Protein AF-A0A7I4DED4-F1 (afdb_monomer_lite)

Foldseek 3Di:
DVVVVVVVVVVVVLVVLLVLLVVLLVCLVVPDPPPPPPPDDDPVPPPDPDDPPDDPPPPPDPQDQPPVRDGDDDDDDDPDPDDDDDPDDDPDPPPCPPPPPPPPPPPDDPVVVLLVLLVLLLVLLCCLLLPLQLVLVLLCPQVVVPPPVSVVSSVVSLVVSLVSLVVSLVSVVVSVVVDDDPCVVVLNVLSVVLNVLSVVLVVLVVVQDDPPDPVNVVSVVSNVVSSSVSSSSSLVSSSSSCVRSVHDPVVNVVSSVSSVVSSVVSVVSVVVVVVVVVPPDPVVVVVVVCVVCVVVPPDDDDD

Radius of gyration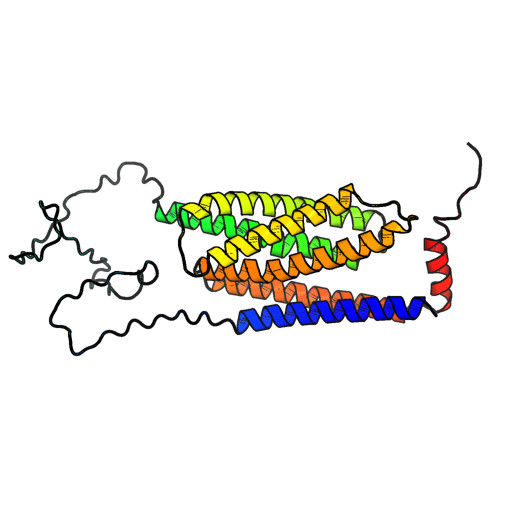: 28.89 Å; chains: 1; bounding box: 71×39×100 Å

InterPro domains:
  IPR006593 Cytochrome b561/ferric reductase, transmembrane domain [PF03188] (121-243)
  IPR006593 Cytochrome b561/ferric reductase, transmembrane domain [PS50939] (82-278)
  IPR006593 Cytochrome b561/ferric reductase, transmembrane domain [SM00665] (120-242)

Secondary structure (DSSP, 8-state):
-HHHHHHHHHHHHHHHHHHHHHHHHHHHHH---S--------TT-TTS-------TT--SSSSPPPTTS---------SSSS----SS-------------TTS--PPPHHHHHHHHHHHHHHHHHHIIIIIHHHHHHHHHH-TTSTTHHHHHHHHHHHHHHHHHHHHHHHHHHHTTT---TTHHHHHHHHHHHHHHHHHHHHHHHT---TT-THHHHHHHHHHHHHHHHHHHHHHHHHHHHHHTT--HHHHHHHHHHHHHHHHHHHHHHHHHHHHHHTS-TTHHHHHHHHHHHTTT------

pLDDT: mean 71.28, std 23.33, range [29.27, 98.44]

Sequence (303 aa):
MDSGRRALGSSFLGVQWLCGCLAAILLMLTYRTSAAYTCTSDPNNASNMTMFKTQPTCLDTQFPPDRNGQKLLVWASGDGSIINYHRTRSLEEMQANSQFPLGGAVGESAVSKLEKRVKTHGALQVFGWGVLLPIGAIVARYAREYDPAWFYIHATFQLIGFIFIIAGVATGVALAKDVEVPGLNGHKGLGLFLLILAILQVLAVVFRPKKDSNTRKYWNWYHWWVGRLALFLACINVFVGLNLSNGERKLRVSYIVLLAFELVAFAILETIYWVRWNRAPANSSGVRWNRASTERGFQMSDY

Organism: Physcomitrium patens (NCBI:txid3218)

Structure (mmCIF, N/CA/C/O backbone):
data_AF-A0A7I4DED4-F1
#
_entry.id   AF-A0A7I4DED4-F1
#
loop_
_atom_site.group_PDB
_atom_site.id
_atom_site.type_symbol
_atom_site.label_atom_id
_atom_site.label_alt_id
_atom_site.label_comp_id
_atom_site.label_asym_id
_atom_site.label_entity_id
_atom_site.label_seq_id
_atom_site.pdbx_PDB_ins_code
_atom_site.Cartn_x
_atom_site.Cartn_y
_atom_site.Cartn_z
_atom_site.occupancy
_atom_site.B_iso_or_equiv
_atom_site.auth_seq_id
_atom_site.auth_comp_id
_atom_site.auth_asym_id
_atom_site.auth_atom_id
_atom_site.pdbx_PDB_model_num
ATOM 1 N N . MET A 1 1 ? -30.829 11.991 19.400 1.00 34.12 1 MET A N 1
ATOM 2 C CA . MET A 1 1 ? -30.722 12.636 18.066 1.00 34.12 1 MET A CA 1
ATOM 3 C C . MET A 1 1 ? -29.321 12.582 17.437 1.00 34.12 1 MET A C 1
ATOM 5 O O . MET A 1 1 ? -29.228 12.659 16.219 1.00 34.12 1 MET A O 1
ATOM 9 N N . ASP A 1 2 ? -28.239 12.404 18.206 1.00 41.38 2 ASP A N 1
ATOM 10 C CA . ASP A 1 2 ? -26.853 12.474 17.693 1.00 41.38 2 ASP A CA 1
ATOM 11 C C . ASP A 1 2 ? -26.249 11.117 17.233 1.00 41.38 2 ASP A C 1
ATOM 13 O O . ASP A 1 2 ? -25.248 11.055 16.520 1.00 41.38 2 ASP A O 1
ATOM 17 N N . SER A 1 3 ? -26.881 9.995 17.599 1.00 38.72 3 SER A N 1
ATOM 18 C CA . SER A 1 3 ? -26.493 8.637 17.176 1.00 38.72 3 SER A CA 1
ATOM 19 C C . SER A 1 3 ? -26.882 8.326 15.725 1.00 38.72 3 SER A C 1
ATOM 21 O O . SER A 1 3 ? -26.106 7.705 15.002 1.00 38.72 3 SER A O 1
ATOM 23 N N . GLY A 1 4 ? -28.047 8.811 15.279 1.00 33.56 4 GLY A N 1
ATOM 24 C CA . GLY A 1 4 ? -28.525 8.655 13.902 1.00 33.56 4 GLY A CA 1
ATOM 25 C C . GLY A 1 4 ? -27.647 9.391 12.888 1.00 33.56 4 GLY A C 1
ATOM 26 O O . GLY A 1 4 ? -27.270 8.807 11.877 1.00 33.56 4 GLY A O 1
ATOM 27 N N . ARG A 1 5 ? -27.215 10.627 13.193 1.00 35.81 5 ARG A N 1
ATOM 28 C CA . ARG A 1 5 ? -26.324 11.411 12.312 1.00 35.81 5 ARG A CA 1
ATOM 29 C C . ARG A 1 5 ? -24.937 10.787 12.156 1.00 35.81 5 ARG A C 1
ATOM 31 O O . ARG A 1 5 ? -24.371 10.841 11.070 1.00 35.81 5 ARG A O 1
ATOM 38 N N . ARG A 1 6 ? -24.391 10.166 13.210 1.00 45.28 6 ARG A N 1
ATOM 39 C CA . ARG A 1 6 ? -23.080 9.494 13.147 1.00 45.28 6 ARG A CA 1
ATOM 40 C C . ARG A 1 6 ? -23.116 8.189 12.346 1.00 45.28 6 ARG A C 1
ATOM 42 O O . ARG A 1 6 ? -22.173 7.937 11.601 1.00 45.28 6 ARG A O 1
ATOM 49 N N . ALA A 1 7 ? -24.202 7.418 12.436 1.00 42.56 7 ALA A N 1
ATOM 50 C CA . ALA A 1 7 ? -24.406 6.226 11.608 1.00 42.56 7 ALA A CA 1
ATOM 51 C C . ALA A 1 7 ? -24.650 6.585 10.128 1.00 42.56 7 ALA A C 1
ATOM 53 O O . ALA A 1 7 ? -24.032 5.998 9.241 1.00 42.56 7 ALA A O 1
ATOM 54 N N . LEU A 1 8 ? -25.468 7.607 9.850 1.00 40.19 8 LEU A N 1
ATOM 55 C CA . LEU A 1 8 ? -25.646 8.167 8.499 1.00 40.19 8 LEU A CA 1
ATOM 56 C C . LEU A 1 8 ? -24.326 8.698 7.909 1.00 40.19 8 LEU A C 1
ATOM 58 O O . LEU A 1 8 ? -24.032 8.494 6.734 1.00 40.19 8 LEU A O 1
ATOM 62 N N . GLY A 1 9 ? -23.476 9.309 8.739 1.00 48.03 9 GLY A N 1
ATOM 63 C CA . GLY A 1 9 ? -22.134 9.729 8.336 1.00 48.03 9 GLY A CA 1
ATOM 64 C C . GLY A 1 9 ? -21.226 8.556 7.954 1.00 48.03 9 GLY A C 1
ATOM 65 O O . GLY A 1 9 ? -20.541 8.620 6.939 1.00 48.03 9 GLY A O 1
ATOM 66 N N . SER A 1 10 ? -21.220 7.452 8.709 1.00 51.44 10 SER A N 1
ATOM 67 C CA . SER A 1 10 ? -20.373 6.290 8.388 1.00 51.44 10 SER A CA 1
ATOM 68 C C . SER A 1 10 ? -20.832 5.492 7.159 1.00 51.44 10 SER A C 1
ATOM 70 O O . SER A 1 10 ? -19.975 4.925 6.476 1.00 51.44 10 SER A O 1
ATOM 72 N N . SER A 1 11 ? -22.140 5.474 6.861 1.00 51.66 11 SER A N 1
ATOM 73 C CA . SER A 1 11 ? -22.722 4.846 5.653 1.00 51.66 11 SER A CA 1
ATOM 74 C C . SER A 1 11 ? -22.361 5.622 4.400 1.00 51.66 11 SER A C 1
ATOM 76 O O . SER A 1 11 ? -21.841 5.038 3.452 1.00 51.66 11 SER A O 1
ATOM 78 N N . PHE A 1 12 ? -22.550 6.944 4.421 1.00 54.47 12 PHE A N 1
ATOM 79 C CA . PHE A 1 12 ? -22.188 7.804 3.294 1.00 54.47 12 PHE A CA 1
ATOM 80 C C . PHE A 1 12 ? -20.703 7.644 2.936 1.00 54.47 12 PHE A C 1
ATOM 82 O O . PHE A 1 12 ? -20.337 7.516 1.773 1.00 54.47 12 PHE A O 1
ATOM 89 N N . LEU A 1 13 ? -19.852 7.520 3.956 1.00 57.28 13 LEU A N 1
ATOM 90 C CA . LEU A 1 13 ? -18.411 7.342 3.794 1.00 57.28 13 LEU A CA 1
ATOM 91 C C . LEU A 1 13 ? -17.989 5.944 3.318 1.00 57.28 13 LEU A C 1
ATOM 93 O O . LEU A 1 13 ? -16.947 5.825 2.678 1.00 57.28 13 LEU A O 1
ATOM 97 N N . GLY A 1 14 ? -18.738 4.888 3.656 1.00 59.88 14 GLY A N 1
ATOM 98 C CA . GLY A 1 14 ? -18.484 3.527 3.161 1.00 59.88 14 GLY A CA 1
ATOM 99 C C . GLY A 1 14 ? -18.864 3.376 1.689 1.00 59.88 14 GLY A C 1
ATOM 100 O O . GLY A 1 14 ? -18.084 2.852 0.896 1.00 59.88 14 GLY A O 1
ATOM 101 N N . VAL A 1 15 ? -20.020 3.925 1.312 1.00 61.72 15 VAL A N 1
ATOM 102 C CA . VAL A 1 15 ? -20.512 3.926 -0.072 1.00 61.72 15 VAL A CA 1
ATOM 103 C C . VAL A 1 15 ? -19.630 4.794 -0.973 1.00 61.72 15 VAL A C 1
ATOM 105 O O . VAL A 1 15 ? -19.259 4.359 -2.057 1.00 61.72 15 VAL A O 1
ATOM 108 N N . GLN A 1 16 ? -19.200 5.974 -0.510 1.00 63.03 16 GLN A N 1
ATOM 109 C CA . GLN A 1 16 ? -18.237 6.807 -1.245 1.00 63.03 16 GLN A CA 1
ATOM 110 C C . GLN A 1 16 ? -16.916 6.081 -1.521 1.00 63.03 16 GLN A C 1
ATOM 112 O O . GLN A 1 16 ? -16.332 6.255 -2.589 1.00 63.03 16 GLN A O 1
ATOM 117 N N . TRP A 1 17 ? -16.460 5.252 -0.579 1.00 65.62 17 TRP A N 1
ATOM 118 C CA . TRP A 1 17 ? -15.256 4.443 -0.749 1.00 65.62 17 TRP A CA 1
ATOM 119 C C . TRP A 1 17 ? -15.417 3.373 -1.823 1.00 65.62 17 TRP A C 1
ATOM 121 O O . TRP A 1 17 ? -14.590 3.288 -2.726 1.00 65.62 17 TRP A O 1
ATOM 131 N N . LEU A 1 18 ? -16.519 2.622 -1.776 1.00 67.75 18 LEU A N 1
ATOM 132 C CA . LEU A 1 18 ? -16.865 1.640 -2.805 1.00 67.75 18 LEU A CA 1
ATOM 133 C C . LEU A 1 18 ? -16.967 2.282 -4.194 1.00 67.75 18 LEU A C 1
ATOM 135 O O . LEU A 1 18 ? -16.390 1.764 -5.146 1.00 67.75 18 LEU A O 1
ATOM 139 N N . CYS A 1 19 ? -17.639 3.431 -4.304 1.00 67.56 19 CYS A N 1
ATOM 140 C CA . CYS A 1 19 ? -17.758 4.167 -5.562 1.00 67.56 19 CYS A CA 1
ATOM 141 C C . CYS A 1 19 ? -16.398 4.657 -6.079 1.00 67.56 19 CYS A C 1
ATOM 143 O O . CYS A 1 19 ? -16.132 4.551 -7.273 1.00 67.56 19 CYS A O 1
ATOM 145 N N . GLY A 1 20 ? -15.522 5.153 -5.198 1.00 69.38 20 GLY A N 1
ATOM 146 C CA . GLY A 1 20 ? -14.167 5.572 -5.565 1.00 69.38 20 GLY A CA 1
ATOM 147 C C . GLY A 1 20 ? -13.304 4.408 -6.059 1.00 69.38 20 GLY A C 1
ATOM 148 O O . GLY A 1 20 ? -12.650 4.522 -7.094 1.00 69.38 20 GLY A O 1
ATOM 149 N N . CYS A 1 21 ? -13.344 3.264 -5.372 1.00 70.88 21 CYS A N 1
ATOM 150 C CA . CYS A 1 21 ? -12.633 2.054 -5.788 1.00 70.88 21 CYS A CA 1
ATOM 151 C C . CYS A 1 21 ? -13.177 1.489 -7.110 1.00 70.88 21 CYS A C 1
ATOM 153 O O . CYS A 1 21 ? -12.394 1.131 -7.987 1.00 70.88 21 CYS A O 1
ATOM 155 N N . LEU A 1 22 ? -14.501 1.468 -7.295 1.00 76.19 22 LEU A N 1
ATOM 156 C CA . LEU A 1 22 ? -15.135 1.085 -8.562 1.00 76.19 22 LEU A CA 1
ATOM 157 C C . LEU A 1 22 ? -14.736 2.018 -9.702 1.00 76.19 22 LEU A C 1
ATOM 159 O O . LEU A 1 22 ? -14.380 1.540 -10.774 1.00 76.19 22 LEU A O 1
ATOM 163 N N . ALA A 1 23 ? -14.753 3.331 -9.471 1.00 74.50 23 ALA A N 1
ATOM 164 C CA . ALA A 1 23 ? -14.309 4.312 -10.451 1.00 74.50 23 ALA A CA 1
ATOM 165 C C . ALA A 1 23 ? -12.830 4.117 -10.811 1.00 74.50 23 ALA A C 1
ATOM 167 O O . ALA A 1 23 ? -12.485 4.205 -11.984 1.00 74.50 23 ALA A O 1
ATOM 168 N N . ALA A 1 24 ? -11.971 3.783 -9.841 1.00 71.31 24 ALA A N 1
ATOM 169 C CA . ALA A 1 24 ? -10.573 3.455 -10.108 1.00 71.31 24 ALA A CA 1
ATOM 170 C C . ALA A 1 24 ? -10.438 2.188 -10.966 1.00 71.31 24 ALA A C 1
ATOM 172 O O . ALA A 1 24 ? -9.720 2.215 -11.959 1.00 71.31 24 ALA A O 1
ATOM 173 N N . ILE A 1 25 ? -11.160 1.107 -10.650 1.00 76.19 25 ILE A N 1
ATOM 174 C CA . ILE A 1 25 ? -11.144 -0.128 -11.455 1.00 76.19 25 ILE A CA 1
ATOM 175 C C . ILE A 1 25 ? -11.685 0.133 -12.867 1.00 76.19 25 ILE A C 1
ATOM 177 O O . ILE A 1 25 ? -11.076 -0.291 -13.845 1.00 76.19 25 ILE A O 1
ATOM 181 N N . LEU A 1 26 ? -12.793 0.866 -13.001 1.00 77.00 26 LEU A N 1
ATOM 182 C CA . LEU A 1 26 ? -13.361 1.249 -14.297 1.00 77.00 26 LEU A CA 1
ATOM 183 C C . LEU A 1 26 ? -12.386 2.111 -15.100 1.00 77.00 26 LEU A C 1
ATOM 185 O O . LEU A 1 26 ? -12.193 1.866 -16.291 1.00 77.00 26 LEU A O 1
ATOM 189 N N . LEU A 1 27 ? -11.726 3.073 -14.451 1.00 74.25 27 LEU A N 1
ATOM 190 C CA . LEU A 1 27 ? -10.677 3.876 -15.066 1.00 74.25 27 LEU A CA 1
ATOM 191 C C . LEU A 1 27 ? -9.531 2.982 -15.539 1.00 74.25 27 LEU A C 1
ATOM 193 O O . LEU A 1 27 ? -9.082 3.147 -16.660 1.00 74.25 27 LEU A O 1
ATOM 197 N N . MET A 1 28 ? -9.102 1.994 -14.751 1.00 75.44 28 MET A N 1
ATOM 198 C CA . MET A 1 28 ? -8.044 1.047 -15.132 1.00 75.44 28 MET A CA 1
ATOM 199 C C . MET A 1 28 ? -8.448 0.135 -16.300 1.00 75.44 28 MET A C 1
ATOM 201 O O . MET A 1 28 ? -7.635 -0.125 -17.182 1.00 75.44 28 MET A O 1
ATOM 205 N N . LEU A 1 29 ? -9.699 -0.332 -16.339 1.00 72.75 29 LEU A N 1
ATOM 206 C CA . LEU A 1 29 ? -10.234 -1.150 -17.436 1.00 72.75 29 LEU A CA 1
ATOM 207 C C . LEU A 1 29 ? -10.391 -0.351 -18.735 1.00 72.75 29 LEU A C 1
ATOM 209 O O . LEU A 1 29 ? -10.203 -0.891 -19.825 1.00 72.75 29 LEU A O 1
ATOM 213 N N . THR A 1 30 ? -10.739 0.930 -18.619 1.00 68.38 30 THR A N 1
ATOM 214 C CA . THR A 1 30 ? -10.878 1.850 -19.758 1.00 68.38 30 THR A CA 1
ATOM 215 C C . THR A 1 30 ? -9.571 2.540 -20.128 1.00 68.38 30 THR A C 1
ATOM 217 O O . THR A 1 30 ? -9.482 3.102 -21.220 1.00 68.38 30 THR A O 1
ATOM 220 N N . TYR A 1 31 ? -8.542 2.442 -19.277 1.00 64.44 31 TYR A N 1
ATOM 221 C CA . TYR A 1 31 ? -7.184 2.891 -19.552 1.00 64.44 31 TYR A CA 1
ATOM 222 C C . TYR A 1 31 ? -6.573 2.018 -20.650 1.00 64.44 31 TYR A C 1
ATOM 224 O O . TYR A 1 31 ? -5.758 1.123 -20.421 1.00 64.44 31 TYR A O 1
ATOM 232 N N . ARG A 1 32 ? -6.965 2.299 -21.893 1.00 52.88 32 ARG A N 1
ATOM 233 C CA . ARG A 1 32 ? -6.127 2.011 -23.045 1.00 52.88 32 ARG A CA 1
ATOM 234 C C . ARG A 1 32 ? -4.930 2.933 -22.924 1.00 52.88 32 ARG A C 1
ATOM 236 O O . ARG A 1 32 ? -5.062 4.148 -23.034 1.00 52.88 32 ARG A O 1
ATOM 243 N N . THR A 1 33 ? -3.748 2.363 -22.736 1.00 46.25 33 THR A N 1
ATOM 244 C CA . THR A 1 33 ? -2.548 3.073 -23.146 1.00 46.25 33 THR A CA 1
ATOM 245 C C . THR A 1 33 ? -2.690 3.319 -24.647 1.00 46.25 33 THR A C 1
ATOM 247 O O . THR A 1 33 ? -2.607 2.393 -25.452 1.00 46.25 33 THR A O 1
ATOM 250 N N . SER A 1 34 ? -2.919 4.568 -25.048 1.00 39.06 34 SER A N 1
ATOM 251 C CA . SER A 1 34 ? -2.867 5.030 -26.445 1.00 39.06 34 SER A CA 1
ATOM 252 C C . SER A 1 34 ? -1.440 4.988 -27.017 1.00 39.06 34 SER A C 1
ATOM 254 O O . SER A 1 34 ? -1.057 5.818 -27.828 1.00 39.06 34 SER A O 1
ATOM 256 N N . ALA A 1 35 ? -0.639 4.023 -26.574 1.00 38.06 35 ALA A N 1
ATOM 257 C CA . ALA A 1 35 ? 0.720 3.761 -27.006 1.00 38.06 35 ALA A CA 1
ATOM 258 C C . ALA A 1 35 ? 0.778 2.412 -27.738 1.00 38.06 35 ALA A C 1
ATOM 260 O O . ALA A 1 35 ? 1.738 1.661 -27.613 1.00 38.06 35 ALA A O 1
ATOM 261 N N . ALA A 1 36 ? -0.258 2.084 -28.513 1.00 33.41 36 ALA A N 1
ATOM 262 C CA . ALA A 1 36 ? -0.032 1.283 -29.704 1.00 33.41 36 ALA A CA 1
ATOM 263 C C . ALA A 1 36 ? 0.556 2.245 -30.741 1.00 33.41 36 ALA A C 1
ATOM 265 O O . ALA A 1 36 ? -0.171 2.832 -31.538 1.00 33.41 36 ALA A O 1
ATOM 266 N N . TYR A 1 37 ? 1.865 2.481 -30.671 1.00 34.91 37 TYR A N 1
ATOM 267 C CA . TYR A 1 37 ? 2.568 3.131 -31.767 1.00 34.91 37 TYR A CA 1
ATOM 268 C C . TYR A 1 37 ? 2.531 2.153 -32.945 1.00 34.91 37 TYR A C 1
ATOM 270 O O . TYR A 1 37 ? 3.326 1.218 -33.024 1.00 34.91 37 TYR A O 1
ATOM 278 N N . THR A 1 38 ? 1.545 2.309 -33.827 1.00 29.75 38 THR A N 1
ATOM 279 C CA . THR A 1 38 ? 1.512 1.625 -35.118 1.00 29.75 38 THR A CA 1
ATOM 280 C C . THR A 1 38 ? 2.713 2.097 -35.919 1.00 29.75 38 THR A C 1
ATOM 282 O O . THR A 1 38 ? 2.765 3.246 -36.350 1.00 29.75 38 THR A O 1
ATOM 285 N N . CYS A 1 39 ? 3.691 1.215 -36.101 1.00 37.66 39 CYS A N 1
ATOM 286 C CA . CYS A 1 39 ? 4.785 1.451 -37.029 1.00 37.66 39 CYS A CA 1
ATOM 287 C C . CYS A 1 39 ? 4.220 1.340 -38.451 1.00 37.66 39 CYS A C 1
ATOM 289 O O . CYS A 1 39 ? 4.076 0.238 -38.979 1.00 37.66 39 CYS A O 1
ATOM 291 N N . THR A 1 40 ? 3.836 2.463 -39.057 1.00 32.25 40 THR A N 1
ATOM 292 C CA . THR A 1 40 ? 3.478 2.509 -40.477 1.00 32.25 40 THR A CA 1
ATOM 293 C C . THR A 1 40 ? 4.767 2.464 -41.288 1.00 32.25 40 THR A C 1
ATOM 295 O O . THR A 1 40 ? 5.553 3.409 -41.245 1.00 32.25 40 THR A O 1
ATOM 298 N N . SER A 1 41 ? 5.010 1.370 -42.007 1.00 40.66 41 SER A N 1
ATOM 299 C CA . SER A 1 41 ? 5.961 1.403 -43.118 1.00 40.66 41 SER A CA 1
ATOM 300 C C . SER A 1 41 ? 5.241 2.011 -44.320 1.00 40.66 41 SER A C 1
ATOM 302 O O . SER A 1 41 ? 4.126 1.604 -44.634 1.00 40.66 41 SER A O 1
ATOM 304 N N . ASP A 1 42 ? 5.842 3.021 -44.950 1.00 33.97 42 ASP A N 1
ATOM 305 C CA . ASP A 1 42 ? 5.393 3.518 -46.251 1.00 33.97 42 ASP A CA 1
ATOM 306 C C . ASP A 1 42 ? 5.865 2.518 -47.324 1.00 33.97 42 ASP A C 1
ATOM 308 O O . ASP A 1 42 ? 7.076 2.388 -47.535 1.00 33.97 42 ASP A O 1
ATOM 312 N N . PRO A 1 43 ? 4.956 1.774 -47.980 1.00 41.91 43 PRO A N 1
ATOM 313 C CA . PRO A 1 43 ? 5.334 0.749 -48.949 1.00 41.91 43 PRO A CA 1
ATOM 314 C C . PRO A 1 43 ? 5.956 1.324 -50.231 1.00 41.91 43 PRO A C 1
ATOM 316 O O . PRO A 1 43 ? 6.538 0.565 -51.004 1.00 41.91 43 PRO A O 1
ATOM 319 N N . ASN A 1 44 ? 5.889 2.641 -50.458 1.00 37.81 44 ASN A N 1
ATOM 320 C CA . ASN A 1 44 ? 6.360 3.262 -51.698 1.00 37.81 44 ASN A CA 1
ATOM 321 C C . ASN A 1 44 ? 7.799 3.803 -51.631 1.00 37.81 44 ASN A C 1
ATOM 323 O O . ASN A 1 44 ? 8.290 4.332 -52.627 1.00 37.81 44 ASN A O 1
ATOM 327 N N . ASN A 1 45 ? 8.498 3.653 -50.499 1.00 42.09 45 ASN A N 1
ATOM 328 C CA . ASN A 1 45 ? 9.861 4.173 -50.316 1.00 42.09 45 ASN A CA 1
ATOM 329 C C . ASN A 1 45 ? 10.873 3.091 -49.885 1.00 42.09 45 ASN A C 1
ATOM 331 O O . ASN A 1 45 ? 11.775 3.330 -49.085 1.00 42.09 45 ASN A O 1
ATOM 335 N N . ALA A 1 46 ? 10.715 1.873 -50.409 1.00 37.38 46 ALA A N 1
ATOM 336 C CA . ALA A 1 46 ? 11.521 0.700 -50.050 1.00 37.38 46 ALA A CA 1
ATOM 337 C C . ALA A 1 46 ? 12.944 0.667 -50.659 1.00 37.38 46 ALA A C 1
ATOM 339 O O . ALA A 1 46 ? 13.640 -0.340 -50.540 1.00 37.38 46 ALA A O 1
ATOM 340 N N . SER A 1 47 ? 13.398 1.731 -51.326 1.00 34.38 47 SER A N 1
ATOM 341 C CA . SER A 1 47 ? 14.657 1.740 -52.092 1.00 34.38 47 SER A CA 1
ATOM 342 C C . SER A 1 47 ? 15.849 2.389 -51.381 1.00 34.38 47 SER A C 1
ATOM 344 O O . SER A 1 47 ? 16.978 2.230 -51.842 1.00 34.38 47 SER A O 1
ATOM 346 N N . ASN A 1 48 ? 15.656 3.031 -50.227 1.00 34.53 48 ASN A N 1
ATOM 347 C CA . ASN A 1 48 ? 16.748 3.560 -49.412 1.00 34.53 48 ASN A CA 1
ATOM 348 C C . ASN A 1 48 ? 16.639 2.998 -47.995 1.00 34.53 48 ASN A C 1
ATOM 350 O O . ASN A 1 48 ? 15.616 3.168 -47.343 1.00 34.53 48 ASN A O 1
ATOM 354 N N . MET A 1 49 ? 17.691 2.331 -47.508 1.00 35.84 49 MET A N 1
ATOM 355 C CA . MET A 1 49 ? 17.794 1.913 -46.107 1.00 35.84 49 MET A CA 1
ATOM 356 C C . MET A 1 49 ? 17.664 3.140 -45.194 1.00 35.84 49 MET A C 1
ATOM 358 O O . MET A 1 49 ? 18.641 3.835 -44.923 1.00 35.84 49 MET A O 1
ATOM 362 N N . THR A 1 50 ? 16.457 3.417 -44.713 1.00 32.47 50 THR A N 1
ATOM 363 C CA . THR A 1 50 ? 16.222 4.380 -43.643 1.00 32.47 50 THR A CA 1
ATOM 364 C C . THR A 1 50 ? 16.683 3.758 -42.335 1.00 32.47 50 THR A C 1
ATOM 366 O O . THR A 1 50 ? 16.102 2.786 -41.856 1.00 32.47 50 THR A O 1
ATOM 369 N N . MET A 1 51 ? 17.743 4.319 -41.753 1.00 32.62 51 MET A N 1
ATOM 370 C CA . MET A 1 51 ? 18.126 4.050 -40.370 1.00 32.62 51 MET A CA 1
ATOM 371 C C . MET A 1 51 ? 16.943 4.424 -39.468 1.00 32.62 51 MET A C 1
ATOM 373 O O . MET A 1 51 ? 16.619 5.601 -39.306 1.00 32.62 51 MET A O 1
ATOM 377 N N . PHE A 1 52 ? 16.280 3.432 -38.880 1.00 32.88 52 PHE A N 1
ATOM 378 C CA . PHE A 1 52 ? 15.295 3.690 -37.841 1.00 32.88 52 PHE A CA 1
ATOM 379 C C . PHE A 1 52 ? 16.056 4.035 -36.562 1.00 32.88 52 PHE A C 1
ATOM 381 O O . PHE A 1 52 ? 16.743 3.189 -35.993 1.00 32.88 52 PHE A O 1
ATOM 388 N N . LYS A 1 53 ? 15.933 5.277 -36.083 1.00 29.27 53 LYS A N 1
ATOM 389 C CA . LYS A 1 53 ? 16.264 5.601 -34.692 1.00 29.27 53 LYS A CA 1
ATOM 390 C C . LYS A 1 53 ? 15.243 4.869 -33.825 1.00 29.27 53 LYS A C 1
ATOM 392 O O . LYS A 1 53 ? 14.169 5.397 -33.550 1.00 29.27 53 LYS A O 1
ATOM 397 N N . THR A 1 54 ? 15.531 3.622 -33.468 1.00 36.06 54 THR A N 1
ATOM 398 C CA . THR A 1 54 ? 14.643 2.818 -32.631 1.00 36.06 54 THR A CA 1
ATOM 399 C C . THR A 1 54 ? 14.537 3.494 -31.273 1.00 36.06 54 THR A C 1
ATOM 401 O O . THR A 1 54 ? 15.494 3.510 -30.499 1.00 36.06 54 THR A O 1
ATOM 404 N N . GLN A 1 55 ? 13.376 4.077 -30.975 1.00 31.89 55 GLN A N 1
ATOM 405 C CA . GLN A 1 55 ? 13.017 4.324 -29.587 1.00 31.89 55 GLN A CA 1
ATOM 406 C C . GLN A 1 55 ? 12.958 2.967 -28.860 1.00 31.89 55 GLN A C 1
ATOM 408 O O . GLN A 1 55 ? 12.565 1.970 -29.474 1.00 31.89 55 GLN A O 1
ATOM 413 N N . PRO A 1 56 ? 13.344 2.902 -27.571 1.00 37.03 56 PRO A N 1
ATOM 414 C CA . PRO A 1 56 ? 13.521 1.647 -26.828 1.00 37.03 56 PRO A CA 1
ATOM 415 C C . PRO A 1 56 ? 12.254 0.777 -26.703 1.00 37.03 56 PRO A C 1
ATOM 417 O O . PRO A 1 56 ? 12.319 -0.339 -26.201 1.00 37.03 56 PRO A O 1
ATOM 420 N N . THR A 1 57 ? 11.102 1.250 -27.176 1.00 39.06 57 THR A N 1
ATOM 421 C CA . THR A 1 57 ? 9.813 0.549 -27.155 1.00 39.06 57 THR A CA 1
ATOM 422 C C . THR A 1 57 ? 9.499 -0.262 -28.421 1.00 39.06 57 THR A C 1
ATOM 424 O O . THR A 1 57 ? 8.512 -0.993 -28.417 1.00 39.06 57 THR A O 1
ATOM 427 N N . CYS A 1 58 ? 10.315 -0.193 -29.482 1.00 38.62 58 CYS A N 1
ATOM 428 C CA . CYS A 1 58 ? 10.045 -0.862 -30.770 1.00 38.62 58 CYS A CA 1
ATOM 429 C C . CYS A 1 58 ? 10.908 -2.111 -31.040 1.00 38.62 58 CYS A C 1
ATOM 431 O O . CYS A 1 58 ? 11.177 -2.433 -32.194 1.00 38.62 58 CYS A O 1
ATOM 433 N N . LEU A 1 59 ? 11.379 -2.813 -30.006 1.00 43.94 59 LEU A N 1
ATOM 434 C CA . LEU A 1 59 ? 12.447 -3.809 -30.172 1.00 43.94 59 LEU A CA 1
ATOM 435 C C . LEU A 1 59 ? 12.007 -5.268 -30.382 1.00 43.94 59 LEU A C 1
ATOM 437 O O . LEU A 1 59 ? 12.872 -6.134 -30.353 1.00 43.94 59 LEU A O 1
ATOM 441 N N . ASP A 1 60 ? 10.723 -5.581 -30.614 1.00 41.06 60 ASP A N 1
ATOM 442 C CA . ASP A 1 60 ? 10.313 -7.003 -30.571 1.00 41.06 60 ASP A CA 1
ATOM 443 C C . ASP A 1 60 ? 9.321 -7.519 -31.627 1.00 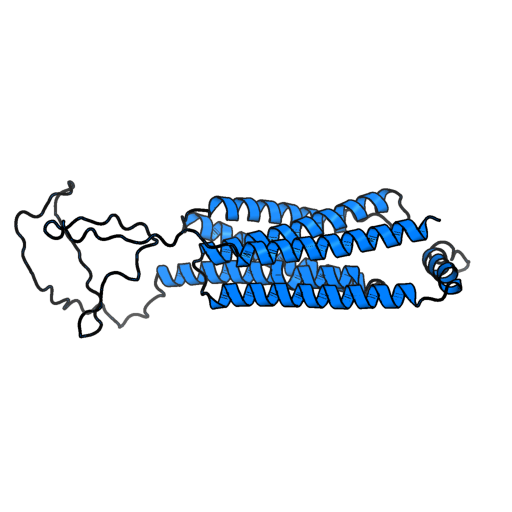41.06 60 ASP A C 1
ATOM 445 O O . ASP A 1 60 ? 8.810 -8.620 -31.473 1.00 41.06 60 ASP A O 1
ATOM 449 N N . THR A 1 61 ? 9.023 -6.801 -32.722 1.00 41.09 61 THR A N 1
ATOM 450 C CA . THR A 1 61 ? 8.057 -7.352 -33.714 1.00 41.09 61 THR A CA 1
ATOM 451 C C . THR A 1 61 ? 8.387 -7.202 -35.198 1.00 41.09 61 THR A C 1
ATOM 453 O O . THR A 1 61 ? 7.632 -7.725 -36.012 1.00 41.09 61 THR A O 1
ATOM 456 N N . GLN A 1 62 ? 9.490 -6.559 -35.597 1.00 44.59 62 GLN A N 1
ATOM 457 C CA . GLN A 1 62 ? 9.712 -6.247 -37.023 1.00 44.59 62 GLN A CA 1
ATOM 458 C C . GLN A 1 62 ? 10.885 -6.947 -37.713 1.00 44.59 62 GLN A C 1
ATOM 460 O O . GLN A 1 62 ? 11.040 -6.776 -38.918 1.00 44.59 62 GLN A O 1
ATOM 465 N N . PHE A 1 63 ? 11.661 -7.779 -37.020 1.00 45.78 63 PHE A N 1
ATOM 466 C CA . PHE A 1 63 ? 12.617 -8.649 -37.704 1.00 45.78 63 PHE A CA 1
ATOM 467 C C . PHE A 1 63 ? 12.047 -10.064 -37.746 1.00 45.78 63 PHE A C 1
ATOM 469 O O . PHE A 1 63 ? 12.083 -10.748 -36.720 1.00 45.78 63 PHE A O 1
ATOM 476 N N . PRO A 1 64 ? 11.463 -10.503 -38.881 1.00 37.03 64 PRO A N 1
ATOM 477 C CA . PRO A 1 64 ? 11.074 -11.895 -39.018 1.00 37.03 64 PRO A CA 1
ATOM 478 C C . PRO A 1 64 ? 12.323 -12.765 -38.800 1.00 37.03 64 PRO A C 1
ATOM 480 O O . PRO A 1 64 ? 13.378 -12.442 -39.354 1.00 37.03 64 PRO A O 1
ATOM 483 N N . PRO A 1 65 ? 12.246 -13.824 -37.973 1.00 41.56 65 PRO A N 1
ATOM 484 C CA . PRO A 1 65 ? 13.333 -14.789 -37.881 1.00 41.56 65 PRO A CA 1
ATOM 485 C C . PRO A 1 65 ? 13.595 -15.372 -39.272 1.00 41.56 65 PRO A C 1
ATOM 487 O O . PRO A 1 65 ? 12.662 -15.534 -40.068 1.00 41.56 65 PRO A O 1
ATOM 490 N N . ASP A 1 66 ? 14.853 -15.689 -39.575 1.00 45.34 66 ASP A N 1
ATOM 491 C CA . ASP A 1 66 ? 15.137 -16.472 -40.774 1.00 45.34 66 ASP A CA 1
ATOM 492 C C . ASP A 1 66 ? 14.468 -17.863 -40.677 1.00 45.34 66 ASP A C 1
ATOM 494 O O . ASP A 1 66 ? 13.934 -18.259 -39.634 1.00 45.34 66 ASP A O 1
ATOM 498 N N . ARG A 1 67 ? 14.482 -18.636 -41.770 1.00 39.28 67 ARG A N 1
ATOM 499 C CA . ARG A 1 67 ? 13.849 -19.971 -41.818 1.00 39.28 67 ARG A CA 1
ATOM 500 C C . ARG A 1 67 ? 14.413 -20.971 -40.789 1.00 39.28 67 ARG A C 1
ATOM 502 O O . ARG A 1 67 ? 13.809 -22.024 -40.610 1.00 39.28 67 ARG A O 1
ATOM 509 N N . ASN A 1 68 ? 15.506 -20.632 -40.101 1.00 45.22 68 ASN A N 1
ATOM 510 C CA . ASN A 1 68 ? 16.186 -21.444 -39.095 1.00 45.22 68 ASN A CA 1
ATOM 511 C C . ASN A 1 68 ? 16.060 -20.872 -37.665 1.00 45.22 68 ASN A C 1
ATOM 513 O O . ASN A 1 68 ? 16.657 -21.418 -36.737 1.00 45.22 68 ASN A O 1
ATOM 517 N N . GLY A 1 69 ? 15.286 -19.799 -37.457 1.00 45.66 69 GLY A N 1
ATOM 518 C CA . GLY A 1 69 ? 15.080 -19.195 -36.137 1.00 45.66 69 GLY A CA 1
ATOM 519 C C . GLY A 1 69 ? 16.201 -18.258 -35.675 1.00 45.66 69 GLY A C 1
ATOM 520 O O . GLY A 1 69 ? 16.233 -17.895 -34.496 1.00 45.66 69 GLY A O 1
ATOM 521 N N . GLN A 1 70 ? 17.115 -17.850 -36.558 1.00 43.91 70 GLN A N 1
ATOM 522 C CA . GLN A 1 70 ? 18.197 -16.929 -36.211 1.00 43.91 70 GLN A CA 1
ATOM 523 C C . GLN A 1 70 ? 17.730 -15.468 -36.308 1.00 43.91 70 GLN A C 1
ATOM 525 O O . GLN A 1 70 ? 17.020 -15.071 -37.235 1.00 43.91 70 GLN A O 1
ATOM 530 N N . LYS A 1 71 ? 18.116 -14.652 -35.316 1.00 45.12 71 LYS A N 1
ATOM 531 C CA . LYS A 1 71 ? 17.872 -13.202 -35.306 1.00 45.12 71 LYS A CA 1
ATOM 532 C C . LYS A 1 71 ? 19.013 -12.500 -36.045 1.00 45.12 71 LYS A C 1
ATOM 534 O O . LYS A 1 71 ? 20.163 -12.596 -35.625 1.00 45.12 71 LYS A O 1
ATOM 539 N N . LEU A 1 72 ? 18.690 -11.777 -37.117 1.00 51.81 72 LEU A N 1
ATOM 540 C CA . LEU A 1 72 ? 19.657 -11.009 -37.901 1.00 51.81 72 LEU A CA 1
ATOM 541 C C . LEU A 1 72 ? 20.096 -9.754 -37.129 1.00 51.81 72 LEU A C 1
ATOM 543 O O . LEU A 1 72 ? 19.315 -8.815 -36.966 1.00 51.81 72 LEU A O 1
ATOM 547 N N . LEU A 1 73 ? 21.347 -9.729 -36.668 1.00 47.56 73 LEU A N 1
ATOM 548 C CA . LEU A 1 73 ? 21.981 -8.528 -36.127 1.00 47.56 73 LEU A CA 1
ATOM 549 C C . LEU A 1 73 ? 22.684 -7.783 -37.264 1.00 47.56 73 LEU A C 1
ATOM 551 O O . LEU A 1 73 ? 23.665 -8.272 -37.816 1.00 47.56 73 LEU A O 1
ATOM 555 N N . VAL A 1 74 ? 22.196 -6.589 -37.598 1.00 59.91 74 VAL A N 1
ATOM 556 C CA . VAL A 1 74 ? 22.881 -5.690 -38.534 1.00 59.91 74 VAL A CA 1
ATOM 557 C C . VAL A 1 74 ? 23.800 -4.772 -37.733 1.00 59.91 74 VAL A C 1
ATOM 559 O O . VAL A 1 74 ? 23.344 -4.042 -36.855 1.00 59.91 74 VAL A O 1
ATOM 562 N N . TRP A 1 75 ? 25.092 -4.805 -38.040 1.00 50.09 75 TRP A N 1
ATOM 563 C CA . TRP A 1 75 ? 26.115 -3.950 -37.441 1.00 50.09 75 TRP A CA 1
ATOM 564 C C . TRP A 1 75 ? 26.899 -3.232 -38.544 1.00 50.09 75 TRP A C 1
ATOM 566 O O . TRP A 1 75 ? 27.054 -3.754 -39.646 1.00 50.09 75 TRP A O 1
ATOM 576 N N . ALA A 1 76 ? 27.398 -2.037 -38.233 1.00 59.12 76 ALA A N 1
ATOM 577 C CA . ALA A 1 76 ? 28.298 -1.272 -39.083 1.00 59.12 76 ALA A CA 1
ATOM 578 C C . ALA A 1 76 ? 29.491 -0.797 -38.243 1.00 59.12 76 ALA A C 1
ATOM 580 O O . ALA A 1 76 ? 29.304 -0.320 -37.124 1.00 59.12 76 ALA A O 1
ATOM 581 N N . SER A 1 77 ? 30.704 -0.918 -38.784 1.00 57.97 77 SER A N 1
ATOM 582 C CA . SER A 1 77 ? 31.945 -0.434 -38.166 1.00 57.97 77 SER A CA 1
ATOM 583 C C . SER A 1 77 ? 32.648 0.533 -39.110 1.00 57.97 77 SER A C 1
ATOM 585 O O . SER A 1 77 ? 32.685 0.290 -40.315 1.00 57.97 77 SER A O 1
ATOM 587 N N . GLY A 1 78 ? 33.227 1.600 -38.567 1.00 59.34 78 GLY A N 1
ATOM 588 C CA . GLY A 1 78 ? 34.075 2.544 -39.290 1.00 59.34 78 GLY A CA 1
ATOM 589 C C . GLY A 1 78 ? 35.246 2.983 -38.414 1.00 59.34 78 GLY A C 1
ATOM 590 O O . GLY A 1 78 ? 35.151 2.971 -37.190 1.00 59.34 78 GLY A O 1
ATOM 591 N N . ASP A 1 79 ? 36.350 3.354 -39.046 1.00 49.12 79 ASP A N 1
ATOM 592 C CA . ASP A 1 79 ? 37.600 3.803 -38.418 1.00 49.12 79 ASP A CA 1
ATOM 593 C C . ASP A 1 79 ? 37.654 5.327 -38.183 1.00 49.12 79 ASP A C 1
ATOM 595 O O . ASP A 1 79 ? 38.579 5.835 -37.550 1.00 49.12 79 ASP A O 1
ATOM 599 N N . GLY A 1 80 ? 36.646 6.066 -38.656 1.00 54.16 80 GLY A N 1
ATOM 600 C CA . GLY A 1 80 ? 36.515 7.511 -38.483 1.00 54.16 80 GLY A CA 1
ATOM 601 C C . GLY A 1 80 ? 35.601 7.925 -37.325 1.00 54.16 80 GLY A C 1
ATOM 602 O O . GLY A 1 80 ? 34.619 7.264 -37.001 1.00 54.16 80 GLY A O 1
ATOM 603 N N . SER A 1 81 ? 35.866 9.101 -36.753 1.00 53.56 81 SER A N 1
ATOM 604 C CA . SER A 1 81 ? 35.019 9.762 -35.744 1.00 53.56 81 SER A CA 1
ATOM 605 C C . SER A 1 81 ? 33.766 10.443 -36.324 1.00 53.56 81 SER A C 1
ATOM 607 O O . SER A 1 81 ? 32.987 11.042 -35.583 1.00 53.56 81 SER A O 1
ATOM 609 N N . ILE A 1 82 ? 33.553 10.349 -37.643 1.00 50.94 82 ILE A N 1
ATOM 610 C CA . ILE A 1 82 ? 32.409 10.916 -38.365 1.00 50.94 82 ILE A CA 1
ATOM 611 C C . ILE A 1 82 ? 31.621 9.774 -39.009 1.00 50.94 82 ILE A C 1
ATOM 613 O O . ILE A 1 82 ? 32.161 9.015 -39.817 1.00 50.94 82 ILE A O 1
ATOM 617 N N . ILE A 1 83 ? 30.330 9.684 -38.679 1.00 58.25 83 ILE A N 1
ATOM 618 C CA . ILE A 1 83 ? 29.406 8.715 -39.279 1.00 58.25 83 ILE A CA 1
ATOM 619 C C . ILE A 1 83 ? 29.218 9.075 -40.756 1.00 58.25 83 ILE A C 1
ATOM 621 O O . ILE A 1 83 ? 28.714 10.149 -41.075 1.00 58.25 83 ILE A O 1
ATOM 625 N N . ASN A 1 84 ? 29.609 8.170 -41.651 1.00 55.19 84 ASN A N 1
ATOM 626 C CA . ASN A 1 84 ? 29.482 8.327 -43.098 1.00 55.19 84 ASN A CA 1
ATOM 627 C C . ASN A 1 84 ? 28.839 7.081 -43.719 1.00 55.19 84 ASN A C 1
ATOM 629 O O . ASN A 1 84 ? 28.943 5.981 -43.179 1.00 55.19 84 ASN A O 1
ATOM 633 N N . TYR A 1 85 ? 28.196 7.243 -44.877 1.00 53.06 85 TYR A N 1
ATOM 634 C CA . TYR A 1 85 ? 27.687 6.111 -45.651 1.00 53.06 85 TYR A CA 1
ATOM 635 C C . TYR A 1 85 ? 28.847 5.275 -46.210 1.00 53.06 85 TYR A C 1
ATOM 637 O O . TYR A 1 85 ? 29.793 5.818 -46.785 1.00 53.06 85 TYR A O 1
ATOM 645 N N . HIS A 1 86 ? 28.760 3.948 -46.084 1.00 54.22 86 HIS A N 1
ATOM 646 C CA . HIS A 1 86 ? 29.734 3.038 -46.687 1.00 54.22 86 HIS A CA 1
ATOM 647 C C . HIS A 1 86 ? 29.721 3.179 -48.216 1.00 54.22 86 HIS A C 1
ATOM 649 O O . HIS A 1 86 ? 28.679 3.038 -48.857 1.00 54.22 86 HIS A O 1
ATOM 655 N N . ARG A 1 87 ? 30.892 3.462 -48.802 1.00 47.56 87 ARG A N 1
ATOM 656 C CA . ARG A 1 87 ? 31.068 3.623 -50.258 1.00 47.56 87 ARG A CA 1
ATOM 657 C C . ARG A 1 87 ? 31.063 2.285 -51.006 1.00 47.56 87 ARG A C 1
ATOM 659 O O . ARG A 1 87 ? 30.764 2.244 -52.193 1.00 47.56 87 ARG A O 1
ATOM 666 N N . THR A 1 88 ? 31.367 1.203 -50.298 1.00 48.28 88 THR A N 1
ATOM 667 C CA . THR A 1 88 ? 31.358 -0.184 -50.766 1.00 48.28 88 THR A CA 1
ATOM 668 C C . THR A 1 88 ? 30.408 -0.996 -49.891 1.00 48.28 88 THR A C 1
ATOM 670 O O . THR A 1 88 ? 30.470 -0.931 -48.666 1.00 48.28 88 THR A O 1
ATOM 673 N N . ARG A 1 89 ? 29.499 -1.750 -50.518 1.00 47.94 89 ARG A N 1
ATOM 674 C CA . ARG A 1 89 ? 28.662 -2.747 -49.839 1.00 47.94 89 ARG A CA 1
ATOM 675 C C . ARG A 1 89 ? 29.322 -4.108 -50.045 1.00 47.94 89 ARG A C 1
ATOM 677 O O . ARG A 1 89 ? 29.157 -4.692 -51.111 1.00 47.94 89 ARG A O 1
ATOM 684 N N . SER A 1 90 ? 30.097 -4.589 -49.078 1.00 44.91 90 SER A N 1
ATOM 685 C CA . SER A 1 90 ? 30.497 -5.998 -49.037 1.00 44.91 90 SER A CA 1
ATOM 686 C C . SER A 1 90 ? 29.484 -6.765 -48.189 1.00 44.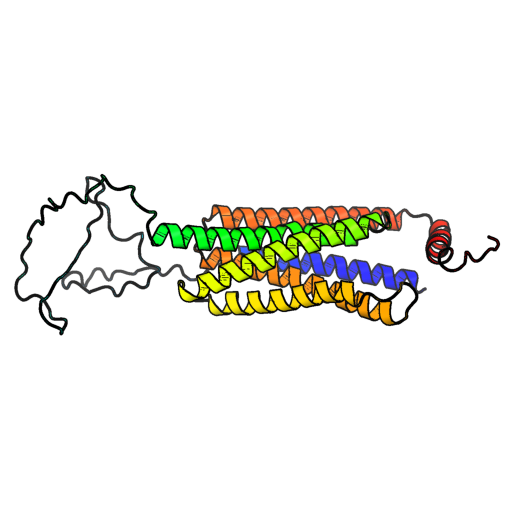91 90 SER A C 1
ATOM 688 O O . SER A 1 90 ? 29.208 -6.403 -47.048 1.00 44.91 90 SER A O 1
ATOM 690 N N . LEU A 1 91 ? 28.896 -7.815 -48.764 1.00 44.75 91 LEU A N 1
ATOM 691 C CA . LEU A 1 91 ? 28.246 -8.867 -47.988 1.00 44.75 91 LEU A CA 1
ATOM 692 C C . LEU A 1 91 ? 29.354 -9.820 -47.561 1.00 44.75 91 LEU A C 1
ATOM 694 O O . LEU A 1 91 ? 29.603 -10.831 -48.209 1.00 44.75 91 LEU A O 1
ATOM 698 N N . GLU A 1 92 ? 30.093 -9.436 -46.531 1.00 44.88 92 GLU A N 1
ATOM 699 C CA . GLU A 1 92 ? 30.983 -10.381 -45.879 1.00 44.88 92 GLU A CA 1
ATOM 700 C C . GLU A 1 92 ? 30.111 -11.207 -44.934 1.00 44.88 92 GLU A C 1
ATOM 702 O O . GLU A 1 92 ? 29.581 -10.692 -43.947 1.00 44.88 92 GLU A O 1
ATOM 707 N N . GLU A 1 93 ? 29.907 -12.485 -45.265 1.00 43.34 93 GLU A N 1
ATOM 708 C CA . GLU A 1 93 ? 29.515 -13.467 -44.261 1.00 43.34 93 GLU A CA 1
ATOM 709 C C . GLU A 1 93 ? 30.641 -13.482 -43.230 1.00 43.34 93 GLU A C 1
ATOM 711 O O . GLU A 1 93 ? 31.645 -14.180 -43.379 1.00 43.34 93 GLU A O 1
ATOM 716 N N . MET A 1 94 ? 30.492 -12.700 -42.161 1.00 41.47 94 MET A N 1
ATOM 717 C CA . MET A 1 94 ? 31.172 -13.046 -40.927 1.00 41.47 94 MET A CA 1
ATOM 718 C C . MET A 1 94 ? 30.585 -14.386 -40.505 1.00 41.47 94 MET A C 1
ATOM 720 O O . MET A 1 94 ? 29.577 -14.449 -39.801 1.00 41.47 94 MET A O 1
ATOM 724 N N . GLN A 1 95 ? 31.231 -15.475 -40.925 1.00 41.84 95 GLN A N 1
ATOM 725 C CA . GLN A 1 95 ? 31.235 -16.679 -40.120 1.00 41.84 95 GLN A CA 1
ATOM 726 C C . GLN A 1 95 ? 31.753 -16.229 -38.761 1.00 41.84 95 GLN A C 1
ATOM 728 O O . GLN A 1 95 ? 32.950 -16.001 -38.579 1.00 41.84 95 GLN A O 1
ATOM 733 N N . ALA A 1 96 ? 30.831 -16.016 -37.823 1.00 41.97 96 ALA A N 1
ATOM 734 C CA . ALA A 1 96 ? 31.139 -15.816 -36.423 1.00 41.97 96 ALA A CA 1
ATOM 735 C C . ALA A 1 96 ? 31.719 -17.135 -35.895 1.00 41.97 96 ALA A C 1
ATOM 737 O O . ALA A 1 96 ? 31.083 -17.878 -35.158 1.00 41.97 96 ALA A O 1
ATOM 738 N N . ASN A 1 97 ? 32.947 -17.439 -36.314 1.00 39.25 97 ASN A N 1
ATOM 739 C CA . ASN A 1 97 ? 33.782 -18.489 -35.759 1.00 39.25 97 ASN A CA 1
ATOM 740 C C . ASN A 1 97 ? 34.408 -18.030 -34.435 1.00 39.25 97 ASN A C 1
ATOM 742 O O . ASN A 1 97 ? 35.219 -18.741 -33.844 1.00 39.25 97 ASN A O 1
ATOM 746 N N . SER A 1 98 ? 34.002 -16.860 -33.926 1.00 40.81 98 SER A N 1
ATOM 747 C CA . SER A 1 98 ? 34.058 -16.579 -32.505 1.00 40.81 98 SER A CA 1
ATOM 748 C C . SER A 1 98 ? 33.099 -17.537 -31.804 1.00 40.81 98 SER A C 1
ATOM 750 O O . SER A 1 98 ? 31.946 -17.227 -31.508 1.00 40.81 98 SER A O 1
ATOM 752 N N . GLN A 1 99 ? 33.622 -18.723 -31.493 1.00 37.94 99 GLN A N 1
ATOM 753 C CA . GLN A 1 99 ? 33.248 -19.422 -30.279 1.00 37.94 99 GLN A CA 1
ATOM 754 C C . GLN A 1 99 ? 33.337 -18.394 -29.147 1.00 37.94 99 GLN A C 1
ATOM 756 O O . GLN A 1 99 ? 34.404 -18.150 -28.586 1.00 37.94 99 GLN A O 1
ATOM 761 N N . PHE A 1 100 ? 32.218 -17.738 -28.841 1.00 41.06 100 PHE A N 1
ATOM 762 C CA . PHE A 1 100 ? 32.028 -17.131 -27.538 1.00 41.06 100 PHE A CA 1
ATOM 763 C C . PHE A 1 100 ? 32.322 -18.263 -26.555 1.00 41.06 100 PHE A C 1
ATOM 765 O O . PHE A 1 100 ? 31.667 -19.302 -26.664 1.00 41.06 100 PHE A O 1
ATOM 772 N N . PRO A 1 101 ? 33.335 -18.145 -25.681 1.00 34.88 101 PRO A N 1
ATOM 773 C CA . PRO A 1 101 ? 33.722 -19.241 -24.813 1.00 34.88 101 PRO A CA 1
ATOM 774 C C . PRO A 1 101 ? 32.564 -19.527 -23.853 1.00 34.88 101 PRO A C 1
ATOM 776 O O . PRO A 1 101 ? 32.449 -18.938 -22.781 1.00 34.88 101 PRO A O 1
ATOM 779 N N . LEU A 1 102 ? 31.696 -20.460 -24.245 1.00 45.22 102 LEU A N 1
ATOM 780 C CA . LEU A 1 102 ? 30.590 -21.032 -23.474 1.00 45.22 102 LEU A CA 1
ATOM 781 C C . LEU A 1 102 ? 31.126 -22.006 -22.405 1.00 45.22 102 LEU A C 1
ATOM 783 O O . LEU A 1 102 ? 30.554 -23.063 -22.164 1.00 45.22 102 LEU A O 1
ATOM 787 N N . GLY A 1 103 ? 32.266 -21.670 -21.799 1.00 37.53 103 GLY A N 1
ATOM 788 C CA . GLY A 1 103 ? 32.945 -22.460 -20.769 1.00 37.53 103 GLY A CA 1
ATOM 789 C C . GLY A 1 103 ? 33.161 -21.708 -19.454 1.00 37.53 103 GLY A C 1
ATOM 790 O O . GLY A 1 103 ? 33.565 -22.313 -18.468 1.00 37.53 103 GLY A O 1
ATOM 791 N N . GLY A 1 104 ? 32.875 -20.403 -19.406 1.00 43.59 104 GLY A N 1
ATOM 792 C CA . GLY A 1 104 ? 32.757 -19.661 -18.152 1.00 43.59 104 GLY A CA 1
ATOM 793 C C . GLY A 1 104 ? 31.301 -19.648 -17.702 1.00 43.59 104 GLY A C 1
ATOM 794 O O . GLY A 1 104 ? 30.415 -19.527 -18.545 1.00 43.59 104 GLY A O 1
ATOM 795 N N . ALA A 1 105 ? 31.037 -19.760 -16.396 1.00 50.25 105 ALA A N 1
ATOM 796 C CA . ALA A 1 105 ? 29.697 -19.563 -15.844 1.00 50.25 105 ALA A CA 1
ATOM 797 C C . ALA A 1 105 ? 29.098 -18.275 -16.433 1.00 50.25 105 ALA A C 1
ATOM 799 O O . ALA A 1 105 ? 29.594 -17.180 -16.160 1.00 50.25 105 ALA A O 1
ATOM 800 N N . VAL A 1 106 ? 28.090 -18.409 -17.301 1.00 54.50 106 VAL A N 1
ATOM 801 C CA . VAL A 1 106 ? 27.481 -17.270 -17.990 1.00 54.50 106 VAL A CA 1
ATOM 802 C C . VAL A 1 106 ? 26.805 -16.422 -16.920 1.00 54.50 106 VAL A C 1
ATOM 804 O O . VAL A 1 106 ? 25.742 -16.768 -16.407 1.00 54.50 106 VAL A O 1
ATOM 807 N N . GLY A 1 107 ? 27.469 -15.338 -16.517 1.00 58.25 107 GLY A N 1
ATOM 808 C CA . GLY A 1 107 ? 26.906 -14.373 -15.589 1.00 58.25 107 GLY A CA 1
ATOM 809 C C . GLY A 1 107 ? 25.602 -13.820 -16.157 1.00 58.25 107 GLY A C 1
ATOM 810 O O . GLY A 1 107 ? 25.510 -13.530 -17.348 1.00 58.25 107 GLY A O 1
ATOM 811 N N . GLU A 1 108 ? 24.591 -13.674 -15.300 1.00 66.69 108 GLU A N 1
ATOM 812 C CA . GLU A 1 108 ? 23.281 -13.139 -15.676 1.00 66.69 108 GLU A CA 1
ATOM 813 C C . GLU A 1 108 ? 23.441 -11.818 -16.462 1.00 66.69 108 GLU A C 1
ATOM 815 O O . GLU A 1 108 ? 24.132 -10.892 -16.006 1.00 66.69 108 GLU A O 1
ATOM 820 N N . SER A 1 109 ? 22.830 -11.742 -17.651 1.00 76.00 109 SER A N 1
ATOM 821 C CA . SER A 1 109 ? 22.926 -10.590 -18.554 1.00 76.00 109 SER A CA 1
ATOM 822 C C . SER A 1 109 ? 22.402 -9.306 -17.896 1.00 76.00 109 SER A C 1
ATOM 824 O O . SER A 1 109 ? 21.549 -9.331 -17.008 1.00 76.00 109 SER A O 1
ATOM 826 N N . ALA A 1 110 ? 22.881 -8.141 -18.342 1.00 73.00 110 ALA A N 1
ATOM 827 C CA . ALA A 1 110 ? 22.434 -6.854 -17.795 1.00 73.00 110 ALA A CA 1
ATOM 828 C C . ALA A 1 110 ? 20.911 -6.641 -17.948 1.00 73.00 110 ALA A C 1
ATOM 830 O O . ALA A 1 110 ? 20.265 -6.128 -17.035 1.00 73.00 110 ALA A O 1
ATOM 831 N N . VAL A 1 111 ? 20.333 -7.107 -19.062 1.00 71.38 111 VAL A N 1
ATOM 832 C CA . VAL A 1 111 ? 18.889 -7.040 -19.343 1.00 71.38 111 VAL A CA 1
ATOM 833 C C . VAL A 1 111 ? 18.080 -7.872 -18.343 1.00 71.38 111 VAL A C 1
ATOM 835 O O . VAL A 1 111 ? 17.134 -7.357 -17.751 1.00 71.38 111 VAL A O 1
ATOM 838 N N . SER A 1 112 ? 18.481 -9.119 -18.074 1.00 75.19 112 SER A N 1
ATOM 839 C CA . SER A 1 112 ? 17.784 -9.983 -17.111 1.00 75.19 112 SER A CA 1
ATOM 840 C C . SER A 1 112 ? 17.919 -9.473 -15.672 1.00 75.19 112 SER A C 1
ATOM 842 O O . SER A 1 112 ? 16.945 -9.489 -14.918 1.00 75.19 112 SER A O 1
ATOM 844 N N . LYS A 1 113 ? 19.078 -8.903 -15.304 1.00 78.75 113 LYS A N 1
ATOM 845 C CA . LYS A 1 113 ? 19.258 -8.225 -14.005 1.00 78.75 113 LYS A CA 1
ATOM 846 C C . LYS A 1 113 ? 18.317 -7.030 -13.846 1.00 78.75 113 LYS A C 1
ATOM 848 O O . LYS A 1 113 ? 17.732 -6.848 -12.775 1.00 78.75 113 LYS A O 1
ATOM 853 N N . LEU A 1 114 ? 18.167 -6.209 -14.888 1.00 81.88 114 LEU A N 1
ATOM 854 C CA . LEU A 1 114 ? 17.252 -5.068 -14.876 1.00 81.88 114 LEU A CA 1
ATOM 855 C C . LEU A 1 114 ? 15.797 -5.530 -14.736 1.00 81.88 114 LEU A C 1
ATOM 857 O O . LEU A 1 114 ? 15.086 -5.041 -13.858 1.00 81.88 114 LEU A O 1
ATOM 861 N N . GLU A 1 115 ? 15.382 -6.518 -15.529 1.00 84.25 115 GLU A N 1
ATOM 862 C CA . GLU A 1 115 ? 14.041 -7.106 -15.466 1.00 84.25 115 GLU A CA 1
ATOM 863 C C . GLU A 1 115 ? 13.722 -7.639 -14.060 1.00 84.25 115 GLU A C 1
ATOM 865 O O . GLU A 1 115 ? 12.666 -7.346 -13.491 1.00 84.25 115 GLU A O 1
ATOM 870 N N . LYS A 1 116 ? 14.665 -8.356 -13.444 1.00 87.00 116 LYS A N 1
ATOM 871 C CA . LYS A 1 116 ? 14.530 -8.874 -12.078 1.00 87.00 116 LYS A CA 1
ATOM 872 C C . LYS A 1 116 ? 14.379 -7.765 -11.037 1.00 87.00 116 LYS A C 1
ATOM 874 O O . LYS A 1 116 ? 13.602 -7.917 -10.091 1.00 87.00 116 LYS A O 1
ATOM 879 N N . ARG A 1 117 ? 15.077 -6.637 -11.200 1.00 90.19 117 ARG A N 1
ATOM 880 C CA . ARG A 1 117 ? 14.941 -5.465 -10.314 1.00 90.19 117 ARG A CA 1
ATOM 881 C C . ARG A 1 117 ? 13.585 -4.783 -10.475 1.00 90.19 117 ARG A C 1
ATOM 883 O O . ARG A 1 117 ? 12.961 -4.470 -9.464 1.00 90.19 117 ARG A O 1
ATOM 890 N N . VAL A 1 118 ? 13.101 -4.628 -11.710 1.00 88.94 118 VAL A N 1
ATOM 891 C CA . VAL A 1 118 ? 11.750 -4.111 -12.004 1.00 88.94 118 VAL A CA 1
ATOM 892 C C . VAL A 1 118 ? 10.684 -5.008 -11.369 1.00 88.94 118 VAL A C 1
ATOM 894 O O . VAL A 1 118 ? 9.810 -4.513 -10.655 1.00 88.94 118 VAL A O 1
ATOM 897 N N . LYS A 1 119 ? 10.788 -6.331 -11.560 1.00 90.38 119 LYS A N 1
ATOM 898 C CA . LYS A 1 119 ? 9.870 -7.320 -10.970 1.00 90.38 119 LYS A CA 1
ATOM 899 C C . LYS A 1 119 ? 9.905 -7.293 -9.441 1.00 90.38 119 LYS A C 1
ATOM 901 O O . LYS A 1 119 ? 8.849 -7.280 -8.818 1.00 90.38 119 LYS A O 1
ATOM 906 N N . THR A 1 120 ? 11.094 -7.224 -8.839 1.00 94.31 120 THR A N 1
ATOM 907 C CA . THR A 1 120 ? 11.259 -7.120 -7.377 1.00 94.31 120 THR A CA 1
ATOM 908 C C . THR A 1 120 ? 10.609 -5.849 -6.826 1.00 94.31 120 THR A C 1
ATOM 910 O O . THR A 1 120 ? 9.836 -5.931 -5.872 1.00 94.31 120 THR A O 1
ATOM 913 N N . HIS A 1 121 ? 10.866 -4.689 -7.440 1.00 95.31 121 HIS A N 1
ATOM 914 C CA . HIS A 1 121 ? 10.238 -3.424 -7.049 1.00 95.31 121 HIS A CA 1
ATOM 915 C C . HIS A 1 121 ? 8.708 -3.515 -7.119 1.00 95.31 121 HIS A C 1
ATOM 917 O O . HIS A 1 121 ? 8.021 -3.230 -6.137 1.00 95.31 121 HIS A O 1
ATOM 923 N N . GLY A 1 122 ? 8.181 -3.970 -8.261 1.00 93.88 122 GLY A N 1
ATOM 924 C CA . GLY A 1 122 ? 6.744 -4.133 -8.465 1.00 93.88 122 GLY A CA 1
ATOM 925 C C . GLY A 1 122 ? 6.112 -5.087 -7.451 1.00 93.88 122 GLY A C 1
ATOM 926 O O . GLY A 1 122 ? 5.094 -4.747 -6.855 1.00 93.88 122 GLY A O 1
ATOM 927 N N . ALA A 1 123 ? 6.736 -6.241 -7.197 1.00 95.31 123 ALA A N 1
ATOM 928 C CA . ALA A 1 123 ? 6.243 -7.222 -6.233 1.00 95.31 123 ALA A CA 1
ATOM 929 C C . ALA A 1 123 ? 6.168 -6.640 -4.815 1.00 95.31 123 ALA A C 1
ATOM 931 O O . ALA A 1 123 ? 5.115 -6.716 -4.186 1.00 95.31 123 ALA A O 1
ATOM 932 N N . LEU A 1 124 ? 7.240 -6.002 -4.331 1.00 97.75 124 LEU A N 1
ATOM 933 C CA . LEU A 1 124 ? 7.262 -5.376 -3.003 1.00 97.75 124 LEU A CA 1
ATOM 934 C C . LEU A 1 124 ? 6.138 -4.345 -2.845 1.00 97.75 124 LEU A C 1
ATOM 936 O O . LEU A 1 124 ? 5.421 -4.356 -1.843 1.00 97.75 124 LEU A O 1
ATOM 940 N N . GLN A 1 125 ? 5.944 -3.498 -3.859 1.00 97.06 125 GLN A N 1
ATOM 941 C CA . GLN A 1 125 ? 4.915 -2.460 -3.831 1.00 97.06 125 GLN A CA 1
ATOM 942 C C . GLN A 1 125 ? 3.498 -3.041 -3.910 1.00 97.06 125 GLN A C 1
ATOM 944 O O . GLN A 1 125 ? 2.628 -2.568 -3.182 1.00 97.06 125 GLN A O 1
ATOM 949 N N . VAL A 1 126 ? 3.257 -4.074 -4.726 1.00 95.62 126 VAL A N 1
ATOM 950 C CA . VAL A 1 126 ? 1.953 -4.761 -4.796 1.00 95.62 126 VAL A CA 1
ATOM 951 C C . VAL A 1 126 ? 1.628 -5.451 -3.471 1.00 95.62 126 VAL A C 1
ATOM 953 O O . VAL A 1 126 ? 0.515 -5.301 -2.980 1.00 95.62 126 VAL A O 1
ATOM 956 N N . PHE A 1 127 ? 2.579 -6.153 -2.850 1.00 96.88 127 PHE A N 1
ATOM 957 C CA . PHE A 1 127 ? 2.341 -6.809 -1.559 1.00 96.88 127 PHE A CA 1
ATOM 958 C C . PHE A 1 127 ? 2.099 -5.804 -0.426 1.00 96.88 127 PHE A C 1
ATOM 960 O O . PHE A 1 127 ? 1.180 -5.990 0.373 1.00 96.88 127 PHE A O 1
ATOM 967 N N . GLY A 1 128 ? 2.880 -4.723 -0.363 1.00 97.69 128 GLY A N 1
ATOM 968 C CA . GLY A 1 128 ? 2.691 -3.673 0.637 1.00 97.69 128 GLY A CA 1
ATOM 969 C C . GLY A 1 128 ? 1.362 -2.939 0.449 1.00 97.69 128 GLY A C 1
ATOM 970 O O . GLY A 1 128 ? 0.469 -3.032 1.292 1.00 97.69 128 GLY A O 1
ATOM 971 N N . TRP A 1 129 ? 1.218 -2.231 -0.673 1.00 97.12 129 TRP A N 1
ATOM 972 C CA . TRP A 1 129 ? 0.075 -1.351 -0.933 1.00 97.12 129 TRP A CA 1
ATOM 973 C C . TRP A 1 129 ? -1.210 -2.078 -1.316 1.00 97.12 129 TRP A C 1
ATOM 975 O O . TRP A 1 129 ? -2.288 -1.587 -0.998 1.00 97.12 129 TRP A O 1
ATOM 985 N N . GLY A 1 130 ? -1.101 -3.198 -2.028 1.00 93.38 130 GLY A N 1
ATOM 986 C CA . GLY A 1 130 ? -2.237 -3.900 -2.620 1.00 93.38 130 GLY A CA 1
ATOM 987 C C . GLY A 1 130 ? -2.710 -5.126 -1.848 1.00 93.38 130 GLY A C 1
ATOM 988 O O . GLY A 1 130 ? -3.672 -5.731 -2.286 1.00 93.38 130 GLY A O 1
ATOM 989 N N . VAL A 1 131 ? -2.045 -5.527 -0.756 1.00 95.69 131 VAL A N 1
ATOM 990 C CA . VAL A 1 131 ? -2.466 -6.694 0.044 1.00 95.69 131 VAL A CA 1
ATOM 991 C C . VAL A 1 131 ? -2.429 -6.384 1.539 1.00 95.69 131 VAL A C 1
ATOM 993 O O . VAL A 1 131 ? -3.460 -6.394 2.208 1.00 95.69 131 VAL A O 1
ATOM 996 N N . LEU A 1 132 ? -1.250 -6.077 2.088 1.00 97.88 132 LEU A N 1
ATOM 997 C CA . LEU A 1 132 ? -1.075 -5.956 3.539 1.00 97.88 132 LEU A CA 1
ATOM 998 C C . LEU A 1 132 ? -1.827 -4.756 4.127 1.00 97.88 132 LEU A C 1
ATOM 1000 O O . LEU A 1 132 ? -2.570 -4.917 5.099 1.00 97.88 132 LEU A O 1
ATOM 1004 N N . LEU A 1 133 ? -1.667 -3.564 3.536 1.00 96.62 133 LEU A N 1
ATOM 1005 C CA . LEU A 1 133 ? -2.339 -2.366 4.047 1.00 96.62 133 LEU A CA 1
ATOM 1006 C C . LEU A 1 133 ? -3.877 -2.423 3.915 1.00 96.62 133 LEU A C 1
ATOM 1008 O O . LEU A 1 133 ? -4.561 -2.059 4.881 1.00 96.62 133 LEU A O 1
ATOM 1012 N N . PRO A 1 134 ? -4.460 -2.898 2.792 1.00 95.19 134 PRO A N 1
ATOM 1013 C CA . PRO A 1 134 ? -5.901 -3.124 2.690 1.00 95.19 134 PRO A CA 1
ATOM 1014 C C . PRO A 1 134 ? -6.446 -4.084 3.753 1.00 95.19 134 PRO A C 1
ATOM 1016 O O . PRO A 1 134 ? -7.438 -3.753 4.408 1.00 95.19 134 PRO A O 1
ATOM 1019 N N . ILE A 1 135 ? -5.779 -5.220 4.005 1.00 95.75 135 ILE A N 1
ATOM 1020 C CA . ILE A 1 135 ? -6.189 -6.168 5.059 1.00 95.75 135 ILE A CA 1
ATOM 1021 C C . ILE A 1 135 ? -6.218 -5.473 6.425 1.00 95.75 135 ILE A C 1
ATOM 1023 O O . ILE A 1 135 ? -7.226 -5.536 7.137 1.00 95.75 135 ILE A O 1
ATOM 1027 N N . GLY A 1 136 ? -5.152 -4.745 6.774 1.00 95.69 136 GLY A N 1
ATOM 1028 C CA . GLY A 1 136 ? -5.094 -3.975 8.016 1.00 95.69 136 GLY A CA 1
ATOM 1029 C C . GLY A 1 136 ? -6.238 -2.960 8.132 1.00 95.69 136 GLY A C 1
ATOM 1030 O O . GLY A 1 136 ? -6.840 -2.816 9.203 1.00 95.69 136 GLY A O 1
ATOM 1031 N N . ALA A 1 137 ? -6.580 -2.268 7.043 1.00 94.12 137 ALA A N 1
ATOM 1032 C CA . ALA A 1 137 ? -7.677 -1.301 7.010 1.00 94.12 137 ALA A CA 1
ATOM 1033 C C . ALA A 1 137 ? -9.064 -1.956 7.174 1.00 94.12 137 ALA A C 1
ATOM 1035 O O . ALA A 1 137 ? -9.903 -1.428 7.912 1.00 94.12 137 ALA A O 1
ATOM 1036 N N . ILE A 1 138 ? -9.292 -3.114 6.544 1.00 92.19 138 ILE A N 1
ATOM 1037 C CA . ILE A 1 138 ? -10.526 -3.907 6.677 1.00 92.19 138 ILE A CA 1
ATOM 1038 C C . ILE A 1 138 ? -10.712 -4.346 8.137 1.00 92.19 138 ILE A C 1
ATOM 1040 O O . ILE A 1 138 ? -11.778 -4.111 8.716 1.00 92.19 138 ILE A O 1
ATOM 1044 N N . VAL A 1 139 ? -9.667 -4.887 8.775 1.00 93.12 139 VAL A N 1
ATOM 1045 C CA . VAL A 1 139 ? -9.704 -5.279 10.198 1.00 93.12 139 VAL A CA 1
ATOM 1046 C C . VAL A 1 139 ? -10.061 -4.086 11.090 1.00 93.12 139 VAL A C 1
ATOM 1048 O O . VAL A 1 139 ? -10.977 -4.177 11.910 1.00 93.12 139 VAL A O 1
ATOM 1051 N N . ALA A 1 140 ? -9.420 -2.929 10.896 1.00 91.00 140 ALA A N 1
ATOM 1052 C CA . ALA A 1 140 ? -9.698 -1.730 11.694 1.00 91.00 140 ALA A CA 1
ATOM 1053 C C . ALA A 1 140 ? -11.109 -1.150 11.516 1.00 91.00 140 ALA A C 1
ATOM 1055 O O . ALA A 1 140 ? -11.554 -0.344 12.347 1.00 91.00 140 ALA A O 1
ATOM 1056 N N . ARG A 1 141 ? -11.816 -1.514 10.441 1.00 89.62 141 ARG A N 1
ATOM 1057 C CA . ARG A 1 141 ? -13.212 -1.120 10.220 1.00 89.62 141 ARG A CA 1
ATOM 1058 C C . ARG A 1 141 ? -14.178 -2.114 10.855 1.00 89.62 141 ARG A C 1
ATOM 1060 O O . ARG A 1 141 ? -15.041 -1.687 11.621 1.00 89.62 141 ARG A O 1
ATOM 1067 N N . TYR A 1 142 ? -14.024 -3.403 10.564 1.00 88.69 142 TYR A N 1
ATOM 1068 C CA . TYR A 1 142 ? -15.054 -4.404 10.858 1.00 88.69 142 TYR A CA 1
ATOM 1069 C C . TYR A 1 142 ? -14.825 -5.197 12.147 1.00 88.69 142 TYR A C 1
ATOM 1071 O O . TYR A 1 142 ? -15.791 -5.687 12.718 1.00 88.69 142 TYR A O 1
ATOM 1079 N N . ALA A 1 143 ? -13.594 -5.275 12.659 1.00 88.88 143 ALA A N 1
ATOM 1080 C CA . ALA A 1 143 ? -13.272 -6.072 13.846 1.00 88.88 143 ALA A CA 1
ATOM 1081 C C . ALA A 1 143 ? -13.256 -5.263 15.158 1.00 88.88 143 ALA A C 1
ATOM 1083 O O . ALA A 1 143 ? -12.797 -5.761 16.179 1.00 88.88 143 ALA A O 1
ATOM 1084 N N . ARG A 1 144 ? -13.757 -4.017 15.169 1.00 84.19 144 ARG A N 1
ATOM 1085 C CA . ARG A 1 144 ? -13.681 -3.105 16.336 1.00 84.19 144 ARG A CA 1
ATOM 1086 C C . ARG A 1 144 ? -14.330 -3.628 17.619 1.00 84.19 144 ARG A C 1
ATOM 1088 O O . ARG A 1 144 ? -14.041 -3.098 18.685 1.00 84.19 144 ARG A O 1
ATOM 1095 N N . GLU A 1 145 ? -15.219 -4.612 17.521 1.00 84.75 145 GLU A N 1
ATOM 1096 C CA . GLU A 1 145 ? -15.844 -5.262 18.679 1.00 84.75 145 GLU A CA 1
ATOM 1097 C C . GLU A 1 145 ? -14.862 -6.115 19.499 1.00 84.75 145 GLU A C 1
ATOM 1099 O O . GLU A 1 145 ? -15.093 -6.339 20.683 1.00 84.75 145 GLU A O 1
ATOM 1104 N N . TYR A 1 146 ? -13.738 -6.517 18.901 1.00 88.12 146 TYR A N 1
ATOM 1105 C CA . TYR A 1 146 ? -12.689 -7.313 19.532 1.00 88.12 146 TYR A CA 1
ATOM 1106 C C . TYR A 1 146 ? -11.553 -6.413 20.061 1.00 88.12 146 TYR A C 1
ATOM 1108 O O . TYR A 1 146 ? -10.420 -6.487 19.582 1.00 88.12 146 TYR A O 1
ATOM 1116 N N . ASP A 1 147 ? -11.838 -5.503 21.002 1.00 87.00 147 ASP A N 1
ATOM 1117 C CA . ASP A 1 147 ? -10.805 -4.682 21.676 1.00 87.00 147 ASP A CA 1
ATOM 1118 C C . ASP A 1 147 ? -10.058 -5.531 22.728 1.00 87.00 147 ASP A C 1
ATOM 1120 O O . ASP A 1 147 ? -10.716 -6.256 23.475 1.00 87.00 147 ASP A O 1
ATOM 1124 N N . PRO A 1 148 ? -8.711 -5.485 22.813 1.00 92.31 148 PRO A N 1
ATOM 1125 C CA . PRO A 1 148 ? -7.768 -4.691 22.012 1.00 92.31 148 PRO A CA 1
ATOM 1126 C C . PRO A 1 148 ? -7.230 -5.405 20.754 1.00 92.31 148 PRO A C 1
ATOM 1128 O O . PRO A 1 148 ? -6.403 -4.841 20.036 1.00 92.31 148 PRO A O 1
ATOM 1131 N N . ALA A 1 149 ? -7.661 -6.639 20.473 1.00 94.44 149 ALA A N 1
ATOM 1132 C CA . ALA A 1 149 ? -7.120 -7.483 19.402 1.00 94.44 149 ALA A CA 1
ATOM 1133 C C . ALA A 1 149 ? -7.156 -6.818 18.012 1.00 94.44 149 ALA A C 1
ATOM 1135 O O . ALA A 1 149 ? -6.160 -6.868 17.288 1.00 94.44 149 ALA A O 1
ATOM 1136 N N . TRP A 1 150 ? -8.250 -6.135 17.652 1.00 93.75 150 TRP A N 1
ATOM 1137 C CA . TRP A 1 150 ? -8.366 -5.445 16.357 1.00 93.75 150 TRP A CA 1
ATOM 1138 C C . TRP A 1 150 ? -7.243 -4.428 16.137 1.00 93.75 150 TRP A C 1
ATOM 1140 O O . TRP A 1 150 ? -6.769 -4.267 15.012 1.00 93.75 150 TRP A O 1
ATOM 1150 N N . PHE A 1 151 ? -6.824 -3.739 17.204 1.00 93.00 151 PHE A N 1
ATOM 1151 C CA . PHE A 1 151 ? -5.807 -2.699 17.136 1.00 93.00 151 PHE A CA 1
ATOM 1152 C C . PHE A 1 151 ? -4.439 -3.313 16.867 1.00 93.00 151 PHE A C 1
ATOM 1154 O O . PHE A 1 151 ? -3.727 -2.822 15.995 1.00 93.00 151 PHE A O 1
ATOM 1161 N N . TYR A 1 152 ? -4.101 -4.401 17.563 1.00 96.06 152 TYR A N 1
ATOM 1162 C CA . TYR A 1 152 ? -2.841 -5.107 17.348 1.00 96.06 152 TYR A CA 1
ATOM 1163 C C . TYR A 1 152 ? -2.776 -5.724 15.956 1.00 96.06 152 TYR A C 1
ATOM 1165 O O . TYR A 1 152 ? -1.803 -5.492 15.251 1.00 96.06 152 TYR A O 1
ATOM 1173 N N . ILE A 1 153 ? -3.832 -6.411 15.513 1.00 97.12 153 ILE A N 1
ATOM 1174 C CA . ILE A 1 153 ? -3.871 -7.003 14.168 1.00 97.12 153 ILE A CA 1
ATOM 1175 C C . ILE A 1 153 ? -3.737 -5.905 13.104 1.00 97.12 153 ILE A C 1
ATOM 1177 O O . ILE A 1 153 ? -2.900 -6.023 12.210 1.00 97.12 153 ILE A O 1
ATOM 1181 N N . HIS A 1 154 ? -4.495 -4.808 13.222 1.00 95.94 154 HIS A N 1
ATOM 1182 C CA . HIS A 1 154 ? -4.345 -3.652 12.336 1.00 95.94 154 HIS A CA 1
ATOM 1183 C C . HIS A 1 154 ? -2.900 -3.143 12.326 1.00 95.94 154 HIS A C 1
ATOM 1185 O O . HIS A 1 154 ? -2.292 -3.065 11.262 1.00 95.94 154 HIS A O 1
ATOM 1191 N N . ALA A 1 155 ? -2.338 -2.832 13.496 1.00 96.06 155 ALA A N 1
ATOM 1192 C CA . ALA A 1 155 ? -0.993 -2.284 13.615 1.00 96.06 155 ALA A CA 1
ATOM 1193 C C . ALA A 1 155 ? 0.074 -3.224 13.033 1.00 96.06 155 ALA A C 1
ATOM 1195 O O . ALA A 1 155 ? 0.980 -2.750 12.352 1.00 96.06 155 ALA A O 1
ATOM 1196 N N . THR A 1 156 ? -0.055 -4.540 13.228 1.00 97.69 156 THR A N 1
ATOM 1197 C CA . THR A 1 156 ? 0.854 -5.545 12.664 1.00 97.69 156 THR A CA 1
ATOM 1198 C C . THR A 1 156 ? 0.826 -5.531 11.139 1.00 97.69 156 THR A C 1
ATOM 1200 O O . THR A 1 156 ? 1.883 -5.410 10.521 1.00 97.69 156 THR A O 1
ATOM 1203 N N . PHE A 1 157 ? -0.356 -5.589 10.515 1.00 98.25 157 PHE A N 1
ATOM 1204 C CA . PHE A 1 157 ? -0.465 -5.516 9.053 1.00 98.25 157 PHE A CA 1
ATOM 1205 C C . PHE A 1 157 ? 0.066 -4.185 8.503 1.00 98.25 157 PHE A C 1
ATOM 1207 O O . PHE A 1 157 ? 0.800 -4.192 7.512 1.00 98.25 157 PHE A O 1
ATOM 1214 N N . GLN A 1 158 ? -0.224 -3.060 9.172 1.00 97.75 158 GLN A N 1
ATOM 1215 C CA . GLN A 1 158 ? 0.291 -1.750 8.759 1.00 97.75 158 GLN A CA 1
ATOM 1216 C C . GLN A 1 158 ? 1.813 -1.661 8.872 1.00 97.75 158 GLN A C 1
ATOM 1218 O O . GLN A 1 158 ? 2.457 -1.125 7.974 1.00 97.75 158 GLN A O 1
ATOM 1223 N N . LEU A 1 159 ? 2.400 -2.194 9.946 1.00 97.44 159 LEU A N 1
ATOM 1224 C CA . LEU A 1 159 ? 3.845 -2.173 10.154 1.00 97.44 159 LEU A CA 1
ATOM 1225 C C . LEU A 1 159 ? 4.567 -3.036 9.118 1.00 97.44 159 LEU A C 1
ATOM 1227 O O . LEU A 1 159 ? 5.516 -2.566 8.492 1.00 97.44 159 LEU A O 1
ATOM 1231 N N . ILE A 1 160 ? 4.102 -4.270 8.897 1.00 98.38 160 ILE A N 1
ATOM 1232 C CA . ILE A 1 160 ? 4.695 -5.155 7.887 1.00 98.38 160 ILE A CA 1
ATOM 1233 C C . ILE A 1 160 ? 4.533 -4.517 6.503 1.00 98.38 160 ILE A C 1
ATOM 1235 O O . ILE A 1 160 ? 5.517 -4.382 5.780 1.00 98.38 160 ILE A O 1
ATOM 1239 N N . GLY A 1 161 ? 3.338 -4.032 6.154 1.00 98.19 161 GLY A N 1
ATOM 1240 C CA . GLY A 1 161 ? 3.104 -3.339 4.884 1.00 98.19 161 GLY A CA 1
ATOM 1241 C C . GLY A 1 161 ? 4.016 -2.124 4.694 1.00 98.19 161 GLY A C 1
ATOM 1242 O O . GLY A 1 161 ? 4.582 -1.943 3.617 1.00 98.19 161 GLY A O 1
ATOM 1243 N N . PHE A 1 162 ? 4.241 -1.334 5.746 1.00 97.94 162 PHE A N 1
ATOM 1244 C CA . PHE A 1 162 ? 5.157 -0.195 5.709 1.00 97.94 162 PHE A CA 1
ATOM 1245 C C . PHE A 1 162 ? 6.611 -0.612 5.443 1.00 97.94 162 PHE A C 1
ATOM 1247 O O . PHE A 1 162 ? 7.290 0.037 4.649 1.00 97.94 162 PHE A O 1
ATOM 1254 N N . ILE A 1 163 ? 7.082 -1.722 6.020 1.00 98.31 163 ILE A N 1
ATOM 1255 C CA . ILE A 1 163 ? 8.424 -2.263 5.736 1.00 98.31 163 ILE A CA 1
ATOM 1256 C C . ILE A 1 163 ? 8.560 -2.634 4.251 1.00 98.31 163 ILE A C 1
ATOM 1258 O O . ILE A 1 163 ? 9.553 -2.269 3.616 1.00 98.31 163 ILE A O 1
ATOM 1262 N N . PHE A 1 164 ? 7.548 -3.292 3.673 1.00 98.44 164 PHE A N 1
ATOM 1263 C CA . PHE A 1 164 ? 7.520 -3.601 2.237 1.00 98.44 164 PHE A CA 1
ATOM 1264 C C . PHE A 1 164 ? 7.562 -2.334 1.377 1.00 98.44 164 PHE A C 1
ATOM 1266 O O . PHE A 1 164 ? 8.290 -2.299 0.387 1.00 98.44 164 PHE A O 1
ATOM 1273 N N . ILE A 1 165 ? 6.847 -1.278 1.779 1.00 97.69 165 ILE A N 1
ATOM 1274 C CA . ILE A 1 165 ? 6.855 0.017 1.085 1.00 97.69 165 ILE A CA 1
ATOM 1275 C C . ILE A 1 165 ? 8.245 0.651 1.112 1.00 97.69 165 ILE A C 1
ATOM 1277 O O . ILE A 1 165 ? 8.716 1.128 0.082 1.00 97.69 165 ILE A O 1
ATOM 1281 N N . ILE A 1 166 ? 8.930 0.646 2.257 1.00 98.12 166 ILE A N 1
ATOM 1282 C CA . ILE A 1 166 ? 10.290 1.192 2.360 1.00 98.12 166 ILE A CA 1
ATOM 1283 C C . ILE A 1 166 ? 11.260 0.404 1.473 1.00 98.12 166 ILE A C 1
ATOM 1285 O O . ILE A 1 166 ? 12.012 1.005 0.703 1.00 98.12 166 ILE A O 1
ATOM 1289 N N . ALA A 1 167 ? 11.208 -0.930 1.515 1.00 98.12 167 ALA A N 1
ATOM 1290 C CA . ALA A 1 167 ? 12.034 -1.783 0.660 1.00 98.12 167 ALA A CA 1
ATOM 1291 C C . ALA A 1 167 ? 11.734 -1.565 -0.837 1.00 98.12 167 ALA A C 1
ATOM 1293 O O . ALA A 1 167 ? 12.645 -1.461 -1.666 1.00 98.12 167 ALA A O 1
ATOM 1294 N N . GLY A 1 168 ? 10.457 -1.444 -1.198 1.00 97.25 168 GLY A N 1
ATOM 1295 C CA . GLY A 1 168 ? 10.029 -1.164 -2.561 1.00 97.25 168 GLY A CA 1
ATOM 1296 C C . GLY A 1 168 ? 10.473 0.221 -3.035 1.00 97.25 168 GLY A C 1
ATOM 1297 O O . GLY A 1 168 ? 11.014 0.342 -4.131 1.00 97.25 168 GLY A O 1
ATOM 1298 N N . VAL A 1 169 ? 10.368 1.265 -2.211 1.00 96.31 169 VAL A N 1
ATOM 1299 C CA . VAL A 1 169 ? 10.900 2.592 -2.563 1.00 96.31 169 VAL A CA 1
ATOM 1300 C C . VAL A 1 169 ? 12.420 2.553 -2.721 1.00 96.31 169 VAL A C 1
ATOM 1302 O O . VAL A 1 169 ? 12.926 3.090 -3.703 1.00 96.31 169 VAL A O 1
ATOM 1305 N N . ALA A 1 170 ? 13.153 1.878 -1.832 1.00 96.19 170 ALA A N 1
ATOM 1306 C CA . ALA A 1 170 ? 14.608 1.757 -1.940 1.00 96.19 170 ALA A CA 1
ATOM 1307 C C . ALA A 1 170 ? 15.035 1.096 -3.265 1.00 96.19 170 ALA A C 1
ATOM 1309 O O . ALA A 1 170 ? 15.901 1.614 -3.976 1.00 96.19 170 ALA A O 1
ATOM 1310 N N . THR A 1 171 ? 14.377 -0.004 -3.649 1.00 95.56 171 THR A N 1
ATOM 1311 C CA . THR A 1 171 ? 14.617 -0.656 -4.951 1.00 95.56 171 THR A CA 1
ATOM 1312 C C . THR A 1 171 ? 14.207 0.231 -6.131 1.00 95.56 171 THR A C 1
ATOM 1314 O O . THR A 1 171 ? 14.915 0.266 -7.136 1.00 95.56 171 THR A O 1
ATOM 1317 N N . GLY A 1 172 ? 13.128 1.009 -6.000 1.00 93.00 172 GLY A N 1
ATOM 1318 C CA . GLY A 1 172 ? 12.676 1.964 -7.017 1.00 93.00 172 GLY A CA 1
ATOM 1319 C C . GLY A 1 172 ? 13.639 3.137 -7.221 1.00 93.00 172 GLY A C 1
ATOM 1320 O O . GLY A 1 172 ? 13.899 3.529 -8.356 1.00 93.00 172 GLY A O 1
ATOM 1321 N N . VAL A 1 173 ? 14.231 3.661 -6.143 1.00 92.12 173 VAL A N 1
ATOM 1322 C CA . VAL A 1 173 ? 15.276 4.699 -6.201 1.00 92.12 173 VAL A CA 1
ATOM 1323 C C . VAL A 1 173 ? 16.532 4.160 -6.879 1.00 92.12 173 VAL A C 1
ATOM 1325 O O . VAL A 1 173 ? 17.109 4.844 -7.724 1.00 92.12 173 VAL A O 1
ATOM 1328 N N . ALA A 1 174 ? 16.932 2.925 -6.564 1.00 89.50 174 ALA A N 1
ATOM 1329 C CA . ALA A 1 174 ? 18.046 2.282 -7.250 1.00 89.50 174 ALA A CA 1
ATOM 1330 C C . ALA A 1 174 ? 17.755 2.120 -8.753 1.00 89.50 174 ALA A C 1
ATOM 1332 O O . ALA A 1 174 ? 18.645 2.331 -9.570 1.00 89.50 174 ALA A O 1
ATOM 1333 N N . LEU A 1 175 ? 16.518 1.768 -9.117 1.00 86.88 175 LEU A N 1
ATOM 1334 C CA . LEU A 1 175 ? 16.082 1.583 -10.504 1.00 86.88 175 LEU A CA 1
ATOM 1335 C C . LEU A 1 175 ? 15.943 2.905 -11.274 1.00 86.88 175 LEU A C 1
ATOM 1337 O O . LEU A 1 175 ? 16.068 2.930 -12.495 1.00 86.88 175 LEU A O 1
ATOM 1341 N N . ALA A 1 176 ? 15.698 4.013 -10.571 1.00 82.19 176 ALA A N 1
ATOM 1342 C CA . ALA A 1 176 ? 15.365 5.300 -11.172 1.00 82.19 176 ALA A CA 1
ATOM 1343 C C . ALA A 1 176 ? 16.449 5.869 -12.099 1.00 82.19 176 ALA A C 1
ATOM 1345 O O . ALA A 1 176 ? 16.104 6.714 -12.927 1.00 82.19 176 ALA A O 1
ATOM 1346 N N . LYS A 1 177 ? 17.704 5.428 -11.939 1.00 78.56 177 LYS A N 1
ATOM 1347 C CA . LYS A 1 177 ? 18.869 5.826 -12.745 1.00 78.56 177 LYS A CA 1
ATOM 1348 C C . LYS A 1 177 ? 19.034 4.999 -14.023 1.00 78.56 177 LYS A C 1
ATOM 1350 O O . LYS A 1 177 ? 19.679 5.461 -14.953 1.00 78.56 177 LYS A O 1
ATOM 1355 N N . ASP A 1 178 ? 18.444 3.806 -14.055 1.00 74.69 178 ASP A N 1
ATOM 1356 C CA . ASP A 1 178 ? 18.686 2.802 -15.097 1.00 74.69 178 ASP A CA 1
ATOM 1357 C C . ASP A 1 178 ? 17.523 2.695 -16.095 1.00 74.69 178 ASP A C 1
ATOM 1359 O O . ASP A 1 178 ? 17.609 1.959 -17.075 1.00 74.69 178 ASP A O 1
ATOM 1363 N N . VAL A 1 179 ? 16.406 3.382 -15.825 1.00 76.75 179 VAL A N 1
ATOM 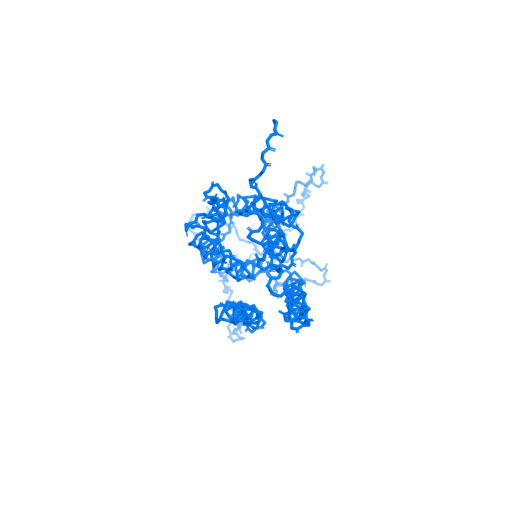1364 C CA . VAL A 1 179 ? 15.176 3.303 -16.620 1.00 76.75 179 VAL A CA 1
ATOM 1365 C C . VAL A 1 179 ? 14.670 4.699 -16.943 1.00 76.75 179 VAL A C 1
ATOM 1367 O O . VAL A 1 179 ? 14.420 5.509 -16.045 1.00 76.75 179 VAL A O 1
ATOM 1370 N N . GLU A 1 180 ? 14.425 4.931 -18.228 1.00 80.81 180 GLU A N 1
ATOM 1371 C CA . GLU A 1 180 ? 13.767 6.124 -18.742 1.00 80.81 180 GLU A CA 1
ATOM 1372 C C . GLU A 1 180 ? 12.665 5.711 -19.721 1.00 80.81 180 GLU A C 1
ATOM 1374 O O . GLU A 1 180 ? 12.926 5.151 -20.783 1.00 80.81 180 GLU A O 1
ATOM 1379 N N . VAL A 1 181 ? 11.410 5.948 -19.330 1.00 79.25 181 VAL A N 1
ATOM 1380 C CA . VAL A 1 181 ? 10.224 5.682 -20.155 1.00 79.25 181 VAL A CA 1
ATOM 1381 C C . VAL A 1 181 ? 9.195 6.805 -19.972 1.00 79.25 181 VAL A C 1
ATOM 1383 O O . VAL A 1 181 ? 9.121 7.395 -18.884 1.00 79.25 181 VAL A O 1
ATOM 1386 N N . PRO A 1 182 ? 8.375 7.118 -20.994 1.00 78.69 182 PRO A N 1
ATOM 1387 C CA . PRO A 1 182 ? 7.312 8.113 -20.871 1.00 78.69 182 PRO A CA 1
ATOM 1388 C C . PRO A 1 182 ? 6.381 7.815 -19.688 1.00 78.69 182 PRO A C 1
ATOM 1390 O O . PRO A 1 182 ? 5.973 6.677 -19.480 1.00 78.69 182 PRO A O 1
ATOM 1393 N N . GLY A 1 183 ? 6.046 8.835 -18.893 1.00 81.25 183 GLY A N 1
ATOM 1394 C CA . GLY A 1 183 ? 5.176 8.694 -17.714 1.00 81.25 183 GLY A CA 1
ATOM 1395 C C . GLY A 1 183 ? 5.875 8.236 -16.425 1.00 81.25 183 GLY A C 1
ATOM 1396 O O . GLY A 1 183 ? 5.281 8.332 -15.348 1.00 81.25 183 GLY A O 1
ATOM 1397 N N . LEU A 1 184 ? 7.152 7.834 -16.482 1.00 86.56 184 LEU A N 1
ATOM 1398 C CA . LEU A 1 184 ? 7.907 7.391 -15.304 1.00 86.56 184 LEU A CA 1
ATOM 1399 C C . LEU A 1 184 ? 8.033 8.469 -14.219 1.00 86.56 184 LEU A C 1
ATOM 1401 O O . LEU A 1 184 ? 7.946 8.159 -13.032 1.00 86.56 184 LEU A O 1
ATOM 1405 N N . ASN A 1 185 ? 8.193 9.736 -14.604 1.00 89.56 185 ASN A N 1
ATOM 1406 C CA . ASN A 1 185 ? 8.282 10.844 -13.646 1.00 89.56 185 ASN A CA 1
ATOM 1407 C C . ASN A 1 185 ? 6.989 11.012 -12.833 1.00 89.56 185 ASN A C 1
ATOM 1409 O O . ASN A 1 185 ? 7.056 11.278 -11.635 1.00 89.56 185 ASN A O 1
ATOM 1413 N N . GLY A 1 186 ? 5.824 10.777 -13.449 1.00 92.25 186 GLY A N 1
ATOM 1414 C CA . GLY A 1 186 ? 4.537 10.788 -12.751 1.00 92.25 186 GLY A CA 1
ATOM 1415 C C . GLY A 1 186 ? 4.435 9.665 -11.717 1.00 92.25 186 GLY A C 1
ATOM 1416 O O . GLY A 1 186 ? 4.072 9.918 -10.571 1.00 92.25 186 GLY A O 1
ATOM 1417 N N . HIS A 1 187 ? 4.841 8.447 -12.086 1.00 94.31 187 HIS A N 1
ATOM 1418 C CA . HIS A 1 187 ? 4.877 7.299 -11.173 1.00 94.31 187 HIS A CA 1
ATOM 1419 C C . HIS A 1 187 ? 5.842 7.505 -9.995 1.00 94.31 187 HIS A C 1
ATOM 1421 O O . HIS A 1 187 ? 5.487 7.249 -8.843 1.00 94.31 187 HIS A O 1
ATOM 1427 N N . LYS A 1 188 ? 7.052 8.014 -10.270 1.00 94.12 188 LYS A N 1
ATOM 1428 C CA . LYS A 1 188 ? 8.056 8.352 -9.246 1.00 94.12 188 LYS A CA 1
ATOM 1429 C C . LYS A 1 188 ? 7.525 9.425 -8.288 1.00 94.12 188 LYS A C 1
ATOM 1431 O O . LYS A 1 188 ? 7.593 9.245 -7.074 1.00 94.12 188 LYS A O 1
ATOM 1436 N N . GLY A 1 189 ? 6.964 10.511 -8.827 1.00 95.62 189 GLY A N 1
ATOM 1437 C CA . GLY A 1 189 ? 6.411 11.616 -8.040 1.00 95.62 189 GLY A CA 1
ATOM 1438 C C . GLY A 1 189 ? 5.242 11.183 -7.154 1.00 95.62 189 GLY A C 1
ATOM 1439 O O . GLY A 1 189 ? 5.247 11.450 -5.952 1.00 95.62 189 GLY A O 1
ATOM 1440 N N . LEU A 1 190 ? 4.282 10.443 -7.716 1.00 96.62 190 LEU A N 1
ATOM 1441 C CA . LEU A 1 190 ? 3.157 9.899 -6.954 1.00 96.62 190 LEU A CA 1
ATOM 1442 C C . LEU A 1 190 ? 3.618 8.864 -5.915 1.00 96.62 190 LEU A C 1
ATOM 1444 O O . LEU A 1 190 ? 3.109 8.852 -4.797 1.00 96.62 190 LEU A O 1
ATOM 1448 N N . GLY A 1 191 ? 4.614 8.039 -6.244 1.00 96.94 191 GLY A N 1
ATOM 1449 C CA . GLY A 1 191 ? 5.224 7.087 -5.314 1.00 96.94 191 GLY A CA 1
ATOM 1450 C C . GLY A 1 191 ? 5.887 7.759 -4.110 1.00 96.94 191 GLY A C 1
ATOM 1451 O O . GLY A 1 191 ? 5.691 7.317 -2.978 1.00 96.94 191 GLY A O 1
ATOM 1452 N N . LEU A 1 192 ? 6.613 8.859 -4.327 1.00 96.81 192 LEU A N 1
ATOM 1453 C CA . LEU A 1 192 ? 7.198 9.645 -3.238 1.00 96.81 192 LEU A CA 1
ATOM 1454 C C . LEU A 1 192 ? 6.115 10.315 -2.383 1.00 96.81 192 LEU A C 1
ATOM 1456 O O . LEU A 1 192 ? 6.194 10.290 -1.156 1.00 96.81 192 LEU A O 1
ATOM 1460 N N . PHE A 1 193 ? 5.075 10.861 -3.014 1.00 98.12 193 PHE A N 1
ATOM 1461 C CA . PHE A 1 193 ? 3.940 11.427 -2.289 1.00 98.12 193 PHE A CA 1
ATOM 1462 C C . PHE A 1 193 ? 3.243 10.377 -1.408 1.00 98.12 193 PHE A C 1
ATOM 1464 O O . PHE A 1 193 ? 2.970 10.631 -0.236 1.00 98.12 193 PHE A O 1
ATOM 1471 N N . LEU A 1 194 ? 3.038 9.162 -1.923 1.00 98.31 194 LEU A N 1
ATOM 1472 C CA . LEU A 1 194 ? 2.502 8.033 -1.159 1.00 98.31 194 LEU A CA 1
ATOM 1473 C C . LEU A 1 194 ? 3.381 7.643 0.033 1.00 98.31 194 LEU A C 1
ATOM 1475 O O . LEU A 1 194 ? 2.846 7.345 1.101 1.00 98.31 194 LEU A O 1
ATOM 1479 N N . LEU A 1 195 ? 4.711 7.681 -0.112 1.00 97.75 195 LEU A N 1
ATOM 1480 C CA . LEU A 1 195 ? 5.625 7.454 1.009 1.00 97.75 195 LEU A CA 1
ATOM 1481 C C . LEU A 1 195 ? 5.432 8.508 2.111 1.00 97.75 195 LEU A C 1
ATOM 1483 O O . LEU A 1 195 ? 5.376 8.151 3.287 1.00 97.75 195 LEU A O 1
ATOM 1487 N N . ILE A 1 196 ? 5.265 9.783 1.747 1.00 98.12 196 ILE A N 1
ATOM 1488 C CA . ILE A 1 196 ? 4.972 10.855 2.713 1.00 98.12 196 ILE A CA 1
ATOM 1489 C C . ILE A 1 196 ? 3.658 10.561 3.445 1.00 98.12 196 ILE A C 1
ATOM 1491 O O . ILE A 1 196 ? 3.616 10.618 4.675 1.00 98.12 196 ILE A O 1
ATOM 1495 N N . LEU A 1 197 ? 2.597 10.184 2.721 1.00 98.00 197 LEU A N 1
ATOM 1496 C CA . LEU A 1 197 ? 1.321 9.814 3.341 1.00 98.00 197 LEU A CA 1
ATOM 1497 C C . LEU A 1 197 ? 1.460 8.601 4.276 1.00 98.00 197 LEU A C 1
ATOM 1499 O O . LEU A 1 197 ? 0.850 8.587 5.345 1.00 98.00 197 LEU A O 1
ATOM 1503 N N . ALA A 1 198 ? 2.271 7.606 3.914 1.00 97.50 198 ALA A N 1
ATOM 1504 C CA . ALA A 1 198 ? 2.534 6.441 4.756 1.00 97.50 198 ALA A CA 1
ATOM 1505 C C . ALA A 1 198 ? 3.283 6.820 6.046 1.00 97.50 198 ALA A C 1
ATOM 1507 O O . ALA A 1 198 ? 2.879 6.402 7.130 1.00 97.50 198 ALA A O 1
ATOM 1508 N N . ILE A 1 199 ? 4.314 7.669 5.957 1.00 97.12 199 ILE A N 1
ATOM 1509 C CA . ILE A 1 199 ? 5.036 8.193 7.129 1.00 97.12 199 ILE A CA 1
ATOM 1510 C C . ILE A 1 199 ? 4.075 8.959 8.044 1.00 97.12 199 ILE A C 1
ATOM 1512 O O . ILE A 1 199 ? 4.062 8.738 9.254 1.00 97.12 199 ILE A O 1
ATOM 1516 N N . LEU A 1 200 ? 3.211 9.797 7.471 1.00 96.75 200 LEU A N 1
ATOM 1517 C CA . LEU A 1 200 ? 2.153 10.498 8.197 1.00 96.75 200 LEU A CA 1
ATOM 1518 C C . LEU A 1 200 ? 1.221 9.524 8.951 1.00 96.75 200 LEU A C 1
ATOM 1520 O O . LEU A 1 200 ? 0.856 9.786 10.104 1.00 96.75 200 LEU A O 1
ATOM 1524 N N . GLN A 1 201 ? 0.878 8.371 8.365 1.00 96.88 201 GLN A N 1
ATOM 1525 C CA . GLN A 1 201 ? 0.106 7.330 9.058 1.00 96.88 201 GLN A CA 1
ATOM 1526 C C . GLN A 1 201 ? 0.877 6.673 10.208 1.00 96.88 201 GLN A C 1
ATOM 1528 O O . GLN A 1 201 ? 0.293 6.438 11.266 1.00 96.88 201 GLN A O 1
ATOM 1533 N N . VAL A 1 202 ? 2.176 6.419 10.048 1.00 94.75 202 VAL A N 1
ATOM 1534 C CA . VAL A 1 202 ? 3.018 5.882 11.132 1.00 94.75 202 VAL A CA 1
ATOM 1535 C C . VAL A 1 202 ? 3.125 6.888 12.283 1.00 94.75 202 VAL A C 1
ATOM 1537 O O . VAL A 1 202 ? 2.911 6.529 13.443 1.00 94.75 202 VAL A O 1
ATOM 1540 N N . LEU A 1 203 ? 3.342 8.171 11.978 1.00 93.25 203 LEU A N 1
ATOM 1541 C CA . LEU A 1 203 ? 3.346 9.249 12.973 1.00 93.25 203 LEU A CA 1
ATOM 1542 C C . LEU A 1 203 ? 1.999 9.379 13.696 1.00 93.25 203 LEU A C 1
ATOM 1544 O O . LEU A 1 203 ? 1.966 9.754 14.868 1.00 93.25 203 LEU A O 1
ATOM 1548 N N . ALA A 1 204 ? 0.886 9.011 13.052 1.00 91.12 204 ALA A N 1
ATOM 1549 C CA . ALA A 1 204 ? -0.416 8.978 13.710 1.00 91.12 204 ALA A CA 1
ATOM 1550 C C . ALA A 1 204 ? -0.417 8.035 14.926 1.00 91.12 204 ALA A C 1
ATOM 1552 O O . ALA A 1 204 ? -1.079 8.330 15.918 1.00 91.12 204 ALA A O 1
ATOM 1553 N N . VAL A 1 205 ? 0.330 6.929 14.895 1.00 89.31 205 VAL A N 1
ATOM 1554 C CA . VAL A 1 205 ? 0.445 6.025 16.051 1.00 89.31 205 VAL A CA 1
ATOM 1555 C C . VAL A 1 205 ? 1.261 6.668 17.173 1.00 89.31 205 VAL A C 1
ATOM 1557 O O . VAL A 1 205 ? 0.856 6.585 18.331 1.00 89.31 205 VAL A O 1
ATOM 1560 N N . VAL A 1 206 ? 2.356 7.355 16.838 1.00 89.06 206 VAL A N 1
ATOM 1561 C CA . VAL A 1 206 ? 3.221 8.044 17.813 1.00 89.06 206 VAL A CA 1
ATOM 1562 C C . VAL A 1 206 ? 2.457 9.154 18.535 1.00 89.06 206 VAL A C 1
ATOM 1564 O O . VAL A 1 206 ? 2.468 9.231 19.760 1.00 89.06 206 VAL A O 1
ATOM 1567 N N . PHE A 1 207 ? 1.719 9.975 17.788 1.00 89.88 207 PHE A N 1
ATOM 1568 C CA . PHE A 1 207 ? 0.939 11.089 18.335 1.00 89.88 207 PHE A CA 1
ATOM 1569 C C . PHE A 1 207 ? -0.493 10.699 18.710 1.00 89.88 207 PHE A C 1
ATOM 1571 O O . PHE A 1 207 ? -1.371 11.561 18.780 1.00 89.88 207 PHE A O 1
ATOM 1578 N N . ARG A 1 208 ? -0.764 9.404 18.918 1.00 90.94 208 ARG A N 1
ATOM 1579 C CA . ARG A 1 208 ? -2.104 8.886 19.205 1.00 90.94 208 ARG A CA 1
ATOM 1580 C C . ARG A 1 208 ? -2.610 9.431 20.552 1.00 90.94 208 ARG A C 1
ATOM 1582 O O . ARG A 1 208 ? -2.128 8.993 21.594 1.00 90.94 208 ARG A O 1
ATOM 1589 N N . PRO A 1 209 ? -3.633 10.311 20.583 1.00 89.38 209 PRO A N 1
ATOM 1590 C CA . PRO A 1 209 ? -4.132 10.867 21.837 1.00 89.38 209 PRO A CA 1
ATOM 1591 C C . PRO A 1 209 ? -4.875 9.811 22.661 1.00 89.38 209 PRO A C 1
ATOM 1593 O O . PRO A 1 209 ? -5.448 8.873 22.085 1.00 89.38 209 PRO A O 1
ATOM 1596 N N . LYS A 1 210 ? -4.927 10.014 23.987 1.00 87.50 210 LYS A N 1
ATOM 1597 C CA . LYS A 1 210 ? -5.753 9.220 24.913 1.00 87.50 210 LYS A CA 1
ATOM 1598 C C . LYS A 1 210 ? -7.226 9.214 24.472 1.00 87.50 210 LYS A C 1
ATOM 1600 O O . LYS A 1 210 ? -7.693 10.148 23.815 1.00 87.50 210 LYS A O 1
ATOM 1605 N N . LYS A 1 211 ? -7.949 8.129 24.789 1.00 79.69 211 LYS A N 1
ATOM 1606 C CA . LYS A 1 211 ? -9.329 7.879 24.313 1.00 79.69 211 LYS A CA 1
ATOM 1607 C C . LYS A 1 211 ? -10.317 8.987 24.738 1.00 79.69 211 LYS A C 1
ATOM 1609 O O . LYS A 1 211 ? -11.291 9.217 24.028 1.00 79.69 211 LYS A O 1
ATOM 1614 N N . ASP A 1 212 ? -10.050 9.659 25.850 1.00 82.12 212 ASP A N 1
ATOM 1615 C CA . ASP A 1 212 ? -10.866 10.680 26.514 1.00 82.12 212 ASP A CA 1
ATOM 1616 C C . ASP A 1 212 ? -10.587 12.126 26.060 1.00 82.12 212 ASP A C 1
ATOM 1618 O O . ASP A 1 212 ? -11.343 13.030 26.411 1.00 82.12 212 ASP A O 1
ATOM 1622 N N . SER A 1 213 ? -9.549 12.373 25.253 1.00 87.88 213 SER A N 1
ATOM 1623 C CA . SER A 1 213 ? -9.190 13.738 24.855 1.00 87.88 213 SER A CA 1
ATOM 1624 C C . SER A 1 213 ? -10.044 14.278 23.700 1.00 87.88 213 SER A C 1
ATOM 1626 O O . SER A 1 213 ? -10.354 13.572 22.738 1.00 87.88 213 SER A O 1
ATOM 1628 N N . ASN A 1 214 ? -10.346 15.580 23.718 1.00 86.00 214 ASN A N 1
ATOM 1629 C CA . ASN A 1 214 ? -11.024 16.252 22.599 1.00 86.00 214 ASN A CA 1
ATOM 1630 C C . ASN A 1 214 ? -10.203 16.187 21.295 1.00 86.00 214 ASN A C 1
ATOM 1632 O O . ASN A 1 214 ? -10.761 16.098 20.197 1.00 86.00 214 ASN A O 1
ATOM 1636 N N . THR A 1 215 ? -8.872 16.136 21.409 1.00 89.00 215 THR A N 1
ATOM 1637 C CA . THR A 1 215 ? -7.937 15.989 20.283 1.00 89.00 215 THR A CA 1
ATOM 1638 C C . THR A 1 215 ? -8.111 14.655 19.550 1.00 89.00 215 THR A C 1
ATOM 1640 O O . THR A 1 215 ? -7.851 14.571 18.346 1.00 89.00 215 THR A O 1
ATOM 1643 N N . ARG A 1 216 ? -8.633 13.616 20.223 1.00 88.25 216 ARG A N 1
ATOM 1644 C CA . ARG A 1 216 ? -8.913 12.295 19.633 1.00 88.25 216 ARG A CA 1
ATOM 1645 C C . ARG A 1 216 ? -9.826 12.378 18.408 1.00 88.25 216 ARG A C 1
ATOM 1647 O O . ARG A 1 216 ? -9.656 11.601 17.469 1.00 88.25 216 ARG A O 1
ATOM 1654 N N . LYS A 1 217 ? -10.777 13.320 18.388 1.00 87.00 217 LYS A N 1
ATOM 1655 C CA . LYS A 1 217 ? -11.696 13.526 17.256 1.00 87.00 217 LYS A CA 1
ATOM 1656 C C . LYS A 1 217 ? -10.950 13.973 15.997 1.00 87.00 217 LYS A C 1
ATOM 1658 O O . LYS A 1 217 ? -11.161 13.385 14.938 1.00 87.00 217 LYS A O 1
ATOM 1663 N N . TYR A 1 218 ? -10.079 14.974 16.121 1.00 89.19 218 TYR A N 1
ATOM 1664 C CA . TYR A 1 218 ? -9.280 15.487 15.004 1.00 89.19 218 TYR A CA 1
ATOM 1665 C C . TYR A 1 218 ? -8.276 14.445 14.518 1.00 89.19 218 TYR A C 1
ATOM 1667 O O . TYR A 1 218 ? -8.163 14.220 13.316 1.00 89.19 218 TYR A O 1
ATOM 1675 N N . TRP A 1 219 ? -7.640 13.731 15.450 1.00 92.56 219 TRP A N 1
ATOM 1676 C CA . TRP A 1 219 ? -6.765 12.609 15.126 1.00 92.56 219 TRP A CA 1
ATOM 1677 C C . TRP A 1 219 ? -7.492 11.514 14.334 1.00 92.56 219 TRP A C 1
ATOM 1679 O O . TRP A 1 219 ? -6.983 11.067 13.311 1.00 92.56 219 TRP A O 1
ATOM 1689 N N . ASN A 1 220 ? -8.699 11.111 14.758 1.00 89.25 220 ASN A N 1
ATOM 1690 C CA . ASN A 1 220 ? -9.492 10.108 14.038 1.00 89.25 220 ASN A CA 1
ATOM 1691 C C . ASN A 1 220 ? -9.841 10.591 12.625 1.00 89.25 220 ASN A C 1
ATOM 1693 O O . ASN A 1 220 ? -9.706 9.827 11.675 1.00 89.25 220 ASN A O 1
ATOM 1697 N N . TRP A 1 221 ? -10.272 11.848 12.484 1.00 89.38 221 TRP A N 1
ATOM 1698 C CA . TRP A 1 221 ? -10.593 12.434 11.182 1.00 89.38 221 TRP A CA 1
ATOM 1699 C C . TRP A 1 221 ? -9.382 12.384 10.244 1.00 89.38 221 TRP A C 1
ATOM 1701 O O . TRP A 1 221 ? -9.469 11.810 9.160 1.00 89.38 221 TRP A O 1
ATOM 1711 N N . TYR A 1 222 ? -8.243 12.899 10.702 1.00 91.88 222 TYR A N 1
ATOM 1712 C CA . TYR A 1 222 ? -6.986 12.893 9.959 1.00 91.88 222 TYR A CA 1
ATOM 1713 C C . TYR A 1 222 ? -6.563 11.471 9.561 1.00 91.88 222 TYR A C 1
ATOM 1715 O O . TYR A 1 222 ? -6.366 11.190 8.379 1.00 91.88 222 TYR A O 1
ATOM 1723 N N . HIS A 1 223 ? -6.473 10.561 10.533 1.00 93.62 223 HIS A N 1
ATOM 1724 C CA . HIS A 1 223 ? -5.992 9.199 10.317 1.00 93.62 223 HIS A CA 1
ATOM 1725 C C . HIS A 1 223 ? -6.878 8.448 9.315 1.00 93.62 223 HIS A C 1
ATOM 1727 O O . HIS A 1 223 ? -6.374 7.813 8.389 1.00 93.62 223 HIS A O 1
ATOM 1733 N N . TRP A 1 224 ? -8.205 8.577 9.436 1.00 89.50 224 TRP A N 1
ATOM 1734 C CA . TRP A 1 224 ? -9.132 7.934 8.508 1.00 89.50 224 TRP A CA 1
ATOM 1735 C C . TRP A 1 224 ? -9.017 8.493 7.096 1.00 89.50 224 TRP A C 1
ATOM 1737 O O . TRP A 1 224 ? -8.906 7.711 6.156 1.00 89.50 224 TRP A O 1
ATOM 1747 N N . TRP A 1 225 ? -9.053 9.814 6.925 1.00 90.25 225 TRP A N 1
ATOM 1748 C CA . TRP A 1 225 ? -9.078 10.419 5.593 1.00 90.25 225 TRP A CA 1
ATOM 1749 C C . TRP A 1 225 ? -7.756 10.298 4.856 1.00 90.25 225 TRP A C 1
ATOM 1751 O O . TRP A 1 225 ? -7.751 9.956 3.676 1.00 90.25 225 TRP A O 1
ATOM 1761 N N . VAL A 1 226 ? -6.642 10.515 5.549 1.00 94.44 226 VAL A N 1
ATOM 1762 C CA . VAL A 1 226 ? -5.322 10.410 4.929 1.00 94.44 226 VAL A CA 1
ATOM 1763 C C . VAL A 1 226 ? -4.989 8.950 4.610 1.00 94.44 226 VAL A C 1
ATOM 1765 O O . VAL A 1 226 ? -4.492 8.679 3.521 1.00 94.44 226 VAL A O 1
ATOM 1768 N N . GLY A 1 227 ? -5.328 7.992 5.484 1.00 94.25 227 GLY A N 1
ATOM 1769 C CA . GLY A 1 227 ? -5.107 6.566 5.207 1.00 94.25 227 GLY A CA 1
ATOM 1770 C C . GLY A 1 227 ? -5.919 6.074 4.007 1.00 94.25 227 GLY A C 1
ATOM 1771 O O . GLY A 1 227 ? -5.409 5.367 3.143 1.00 94.25 227 GLY A O 1
ATOM 1772 N N . ARG A 1 228 ? -7.168 6.531 3.906 1.00 91.06 228 ARG A N 1
ATOM 1773 C CA . ARG A 1 228 ? -8.034 6.320 2.743 1.00 91.06 228 ARG A CA 1
ATOM 1774 C C . ARG A 1 228 ? -7.412 6.896 1.469 1.00 91.06 228 ARG A C 1
ATOM 1776 O O . ARG A 1 228 ? -7.221 6.171 0.496 1.00 91.06 228 ARG A O 1
ATOM 1783 N N . LEU A 1 229 ? -7.068 8.181 1.476 1.00 93.12 229 LEU A N 1
ATOM 1784 C CA . LEU A 1 229 ? -6.456 8.832 0.318 1.00 93.12 229 LEU A CA 1
ATOM 1785 C C . LEU A 1 229 ? -5.192 8.091 -0.146 1.00 93.12 229 LEU A C 1
ATOM 1787 O O . LEU A 1 229 ? -5.022 7.879 -1.345 1.00 93.12 229 LEU A O 1
ATOM 1791 N N . ALA A 1 230 ? -4.355 7.646 0.795 1.00 95.94 230 ALA A N 1
ATOM 1792 C CA . ALA A 1 230 ? -3.156 6.871 0.497 1.00 95.94 230 ALA A CA 1
ATOM 1793 C C . ALA A 1 230 ? -3.482 5.558 -0.229 1.00 95.94 230 ALA A C 1
ATOM 1795 O O . ALA A 1 230 ? -2.906 5.302 -1.280 1.00 95.94 230 ALA A O 1
ATOM 1796 N N . LEU A 1 231 ? -4.438 4.762 0.267 1.00 93.88 231 LEU A N 1
ATOM 1797 C CA . LEU A 1 231 ? -4.843 3.513 -0.393 1.00 93.88 231 LEU A CA 1
ATOM 1798 C C . LEU A 1 231 ? -5.395 3.757 -1.805 1.00 93.88 231 LEU A C 1
ATOM 1800 O O . LEU A 1 231 ? -5.014 3.061 -2.741 1.00 93.88 231 LEU A O 1
ATOM 1804 N N . PHE A 1 232 ? -6.233 4.781 -1.987 1.00 91.62 232 PHE A N 1
ATOM 1805 C CA . PHE A 1 232 ? -6.800 5.111 -3.298 1.00 91.62 232 PHE A CA 1
ATOM 1806 C C . PHE A 1 232 ? -5.717 5.492 -4.319 1.00 91.62 232 PHE A C 1
ATOM 1808 O O . PHE A 1 232 ? -5.667 4.950 -5.425 1.00 91.62 232 PHE A O 1
ATOM 1815 N N . LEU A 1 233 ? -4.816 6.402 -3.938 1.00 94.50 233 LEU A N 1
ATOM 1816 C CA . LEU A 1 233 ? -3.709 6.825 -4.794 1.00 94.50 233 LEU A CA 1
ATOM 1817 C C . LEU A 1 233 ? -2.706 5.691 -5.038 1.00 94.50 233 LEU A C 1
ATOM 1819 O O . LEU A 1 233 ? -2.118 5.618 -6.118 1.00 94.50 233 LEU A O 1
ATOM 1823 N N . ALA A 1 234 ? -2.533 4.786 -4.074 1.00 95.56 234 ALA A N 1
ATOM 1824 C CA . ALA A 1 234 ? -1.680 3.620 -4.228 1.00 95.56 234 ALA A CA 1
ATOM 1825 C C . ALA A 1 234 ? -2.220 2.658 -5.285 1.00 95.56 234 ALA A C 1
ATOM 1827 O O . ALA A 1 234 ? -1.438 2.209 -6.122 1.00 95.56 234 ALA A O 1
ATOM 1828 N N . CYS A 1 235 ? -3.538 2.427 -5.331 1.00 93.06 235 CYS A N 1
ATOM 1829 C CA . CYS A 1 235 ? -4.150 1.625 -6.391 1.00 93.06 235 CYS A CA 1
ATOM 1830 C C . CYS A 1 235 ? -3.817 2.175 -7.784 1.00 93.06 235 CYS A C 1
ATOM 1832 O O . CYS A 1 235 ? -3.394 1.434 -8.673 1.00 93.06 235 CYS A O 1
ATOM 1834 N N . ILE A 1 236 ? -3.943 3.494 -7.958 1.00 92.31 236 ILE A N 1
ATOM 1835 C CA . ILE A 1 236 ? -3.588 4.174 -9.210 1.00 92.31 236 ILE A CA 1
ATOM 1836 C C . ILE A 1 236 ? -2.096 3.997 -9.506 1.00 92.31 236 ILE A C 1
ATOM 1838 O O . ILE A 1 236 ? -1.728 3.599 -10.611 1.00 92.31 236 ILE A O 1
ATOM 1842 N N . ASN A 1 237 ? -1.226 4.263 -8.530 1.00 95.50 237 ASN A N 1
ATOM 1843 C CA . ASN A 1 237 ? 0.213 4.254 -8.765 1.00 95.50 237 ASN A CA 1
ATOM 1844 C C . ASN A 1 237 ? 0.769 2.855 -9.068 1.00 95.50 237 ASN A C 1
ATOM 1846 O O . ASN A 1 237 ? 1.661 2.723 -9.908 1.00 95.50 237 ASN A O 1
ATOM 1850 N N . VAL A 1 238 ? 0.235 1.814 -8.421 1.00 94.50 238 VAL A N 1
ATOM 1851 C CA . VAL A 1 238 ? 0.580 0.414 -8.710 1.00 94.50 238 VAL A CA 1
ATOM 1852 C C . VAL A 1 238 ? 0.171 0.056 -10.136 1.00 94.50 238 VAL A C 1
ATOM 1854 O O . VAL A 1 238 ? 0.980 -0.494 -10.883 1.00 94.50 238 VAL A O 1
ATOM 1857 N N . PHE A 1 239 ? -1.039 0.430 -10.558 1.00 91.06 239 PHE A N 1
ATOM 1858 C CA . PHE A 1 239 ? -1.494 0.182 -11.925 1.00 91.06 239 PHE A CA 1
ATOM 1859 C C . PHE A 1 239 ? -0.636 0.907 -12.972 1.00 91.06 239 PHE A C 1
ATOM 1861 O O . PHE A 1 239 ? -0.242 0.309 -13.975 1.00 91.06 239 PHE A O 1
ATOM 1868 N N . VAL A 1 240 ? -0.278 2.171 -12.719 1.00 90.44 240 VAL A N 1
ATOM 1869 C CA . VAL A 1 240 ? 0.666 2.916 -13.567 1.00 90.44 240 VAL A CA 1
ATOM 1870 C C . VAL A 1 240 ? 2.010 2.184 -13.646 1.00 90.44 240 VAL A C 1
ATOM 1872 O O . VAL A 1 240 ? 2.506 1.968 -14.748 1.00 90.44 240 VAL A O 1
ATOM 1875 N N . GLY A 1 241 ? 2.573 1.726 -12.523 1.00 91.38 241 GLY A N 1
ATOM 1876 C CA . GLY A 1 241 ? 3.834 0.971 -12.510 1.00 91.38 241 GLY A CA 1
ATOM 1877 C C . GLY A 1 241 ? 3.775 -0.347 -13.297 1.00 91.38 241 GLY A C 1
ATOM 1878 O O . GLY A 1 241 ? 4.710 -0.687 -14.030 1.00 91.38 241 GLY A O 1
ATOM 1879 N N . LEU A 1 242 ? 2.652 -1.069 -13.222 1.00 89.62 242 LEU A N 1
ATOM 1880 C CA . LEU A 1 242 ? 2.428 -2.286 -14.012 1.00 89.62 242 LEU A CA 1
ATOM 1881 C C . LEU A 1 242 ? 2.351 -1.999 -15.520 1.00 89.62 242 LEU A C 1
ATOM 1883 O O . LEU A 1 242 ? 2.786 -2.826 -16.320 1.00 89.62 242 LEU A O 1
ATOM 1887 N N . ASN A 1 243 ? 1.839 -0.832 -15.920 1.00 85.56 243 ASN A N 1
ATOM 1888 C CA . ASN A 1 243 ? 1.823 -0.422 -17.326 1.00 85.56 243 ASN A CA 1
ATOM 1889 C C . ASN A 1 243 ? 3.202 0.046 -17.806 1.00 85.56 243 ASN A C 1
ATOM 1891 O O . ASN A 1 243 ? 3.618 -0.336 -18.895 1.00 85.56 243 ASN A O 1
ATOM 1895 N N . LEU A 1 244 ? 3.931 0.818 -16.993 1.00 84.44 244 LEU A N 1
ATOM 1896 C CA . LEU A 1 244 ? 5.275 1.304 -17.336 1.00 84.44 244 LEU A CA 1
ATOM 1897 C C . LEU A 1 244 ? 6.295 0.175 -17.500 1.00 84.44 244 LEU A C 1
ATOM 1899 O O . LEU A 1 244 ? 7.189 0.268 -18.333 1.00 84.44 244 LEU A O 1
ATOM 1903 N N . SER A 1 245 ? 6.160 -0.898 -16.721 1.00 78.75 245 SER A N 1
ATOM 1904 C CA . SER A 1 245 ? 7.038 -2.070 -16.819 1.00 78.75 245 SER A CA 1
ATOM 1905 C C . SER A 1 245 ? 6.747 -2.958 -18.035 1.00 78.75 245 SER A C 1
ATOM 1907 O O . SER A 1 245 ? 7.359 -4.017 -18.153 1.00 78.75 245 SER A O 1
ATOM 1909 N N . ASN A 1 246 ? 5.800 -2.577 -18.911 1.00 69.38 246 ASN A N 1
ATOM 1910 C CA . ASN A 1 246 ? 5.201 -3.472 -19.908 1.00 69.38 246 ASN A CA 1
ATOM 1911 C C . ASN A 1 246 ? 4.812 -4.819 -19.283 1.00 69.38 246 ASN A C 1
ATOM 1913 O O . ASN A 1 246 ? 4.922 -5.869 -19.918 1.00 69.38 246 ASN A O 1
ATOM 1917 N N . GLY A 1 247 ? 4.368 -4.781 -18.019 1.00 61.09 247 GLY A N 1
ATOM 1918 C CA . GLY A 1 247 ? 4.128 -5.969 -17.223 1.00 61.09 247 GLY A CA 1
ATOM 1919 C C . GLY A 1 247 ? 3.242 -6.939 -17.986 1.00 61.09 247 GLY A C 1
ATOM 1920 O O . GLY A 1 247 ? 2.291 -6.526 -18.671 1.00 61.09 247 GLY A O 1
ATOM 1921 N N . GLU A 1 248 ? 3.562 -8.229 -17.888 1.00 73.19 248 GLU A N 1
ATOM 1922 C CA . GLU A 1 248 ? 2.798 -9.274 -18.557 1.00 73.19 248 GLU A CA 1
ATOM 1923 C C . GLU A 1 248 ? 1.304 -9.027 -18.352 1.00 73.19 248 GLU A C 1
ATOM 1925 O O . GLU A 1 248 ? 0.860 -8.687 -17.249 1.00 73.19 248 GLU A O 1
ATOM 1930 N N . ARG A 1 249 ? 0.504 -9.200 -19.410 1.00 76.12 249 ARG A N 1
ATOM 1931 C CA . ARG A 1 249 ? -0.956 -9.034 -19.331 1.00 76.12 249 ARG A CA 1
ATOM 1932 C C . ARG A 1 249 ? -1.539 -9.786 -18.128 1.00 76.12 249 ARG A C 1
ATOM 1934 O O . ARG A 1 249 ? -2.457 -9.288 -17.489 1.00 76.12 249 ARG A O 1
ATOM 1941 N N . LYS A 1 250 ? -0.948 -10.938 -17.790 1.00 78.88 250 LYS A N 1
ATOM 1942 C CA . LYS A 1 250 ? -1.266 -11.734 -16.602 1.00 78.88 250 LYS A CA 1
ATOM 1943 C C . LYS A 1 250 ? -1.128 -10.938 -15.302 1.00 78.88 250 LYS A C 1
ATOM 1945 O O . LYS A 1 250 ? -2.087 -10.901 -14.552 1.00 78.88 250 LYS A O 1
ATOM 1950 N N . LEU A 1 251 ? -0.011 -10.250 -15.054 1.00 82.88 251 LEU A N 1
ATOM 1951 C CA . LEU A 1 251 ? 0.199 -9.473 -13.822 1.00 82.88 251 LEU A CA 1
ATOM 1952 C C . LEU A 1 251 ? -0.813 -8.331 -13.677 1.00 82.88 251 LEU A C 1
ATOM 1954 O O . LEU A 1 251 ? -1.361 -8.121 -12.596 1.00 82.88 251 LEU A O 1
ATOM 1958 N N . ARG A 1 252 ? -1.108 -7.632 -14.779 1.00 84.31 252 ARG A N 1
ATOM 1959 C CA . ARG A 1 252 ? -2.129 -6.572 -14.809 1.00 84.31 252 ARG A CA 1
ATOM 1960 C C . ARG A 1 252 ? -3.519 -7.116 -14.488 1.00 84.31 252 ARG A C 1
ATOM 1962 O O . ARG A 1 252 ? -4.210 -6.564 -13.638 1.00 84.31 252 ARG A O 1
ATOM 1969 N N . VAL A 1 253 ? -3.907 -8.220 -15.127 1.00 84.75 253 VAL A N 1
ATOM 1970 C CA . VAL A 1 253 ? -5.191 -8.886 -14.868 1.00 84.75 253 VAL A CA 1
ATOM 1971 C C . VAL A 1 253 ? -5.259 -9.406 -13.433 1.00 84.75 253 VAL A C 1
ATOM 1973 O O . VAL A 1 253 ? -6.257 -9.165 -12.763 1.00 84.75 253 VAL A O 1
ATOM 1976 N N . SER A 1 254 ? -4.202 -10.045 -12.927 1.00 88.38 254 SER A N 1
ATOM 1977 C CA . SER A 1 254 ? -4.143 -10.535 -11.546 1.00 88.38 254 SER A CA 1
ATOM 1978 C C . SER A 1 254 ? -4.333 -9.410 -10.533 1.00 88.38 254 SER A C 1
ATOM 1980 O O . SER A 1 254 ? -5.059 -9.588 -9.560 1.00 88.38 254 SER A O 1
ATOM 1982 N N . TYR A 1 255 ? -3.738 -8.239 -10.773 1.00 90.44 255 TYR A N 1
ATOM 1983 C CA . TYR A 1 255 ? -3.933 -7.084 -9.901 1.00 90.44 255 TYR A CA 1
ATOM 1984 C C . TYR A 1 255 ? -5.376 -6.556 -9.939 1.00 90.44 255 TYR A C 1
ATOM 1986 O O . TYR A 1 255 ? -5.950 -6.263 -8.895 1.00 90.44 255 TYR A O 1
ATOM 1994 N N . ILE A 1 256 ? -6.007 -6.503 -11.115 1.00 88.81 256 ILE A N 1
ATOM 1995 C CA . ILE A 1 256 ? -7.425 -6.121 -11.232 1.00 88.81 256 ILE A CA 1
ATOM 1996 C C . ILE A 1 256 ? -8.328 -7.125 -10.500 1.00 88.81 256 ILE A C 1
ATOM 1998 O O . ILE A 1 256 ? -9.257 -6.718 -9.805 1.00 88.81 256 ILE A O 1
ATOM 2002 N N . VAL A 1 257 ? -8.052 -8.427 -10.622 1.00 90.44 257 VAL A N 1
ATOM 2003 C CA . VAL A 1 257 ? -8.791 -9.482 -9.911 1.00 90.44 257 VAL A CA 1
ATOM 2004 C C . VAL A 1 257 ? -8.630 -9.340 -8.396 1.00 90.44 257 VAL A C 1
ATOM 2006 O O . VAL A 1 257 ? -9.619 -9.460 -7.676 1.00 90.44 257 VAL A O 1
ATOM 2009 N N . LEU A 1 258 ? -7.422 -9.030 -7.914 1.00 92.12 258 LEU A N 1
ATOM 2010 C CA . LEU A 1 258 ? -7.161 -8.742 -6.501 1.00 92.12 258 LEU A CA 1
ATOM 2011 C C . LEU A 1 258 ? -8.010 -7.560 -6.008 1.00 92.12 258 LEU A C 1
ATOM 2013 O O . LEU A 1 258 ? -8.737 -7.705 -5.030 1.00 92.12 258 LEU A O 1
ATOM 2017 N N . LEU A 1 259 ? -8.002 -6.434 -6.729 1.00 90.56 259 LEU A N 1
ATOM 2018 C CA . LEU A 1 259 ? -8.817 -5.264 -6.381 1.00 90.56 259 LEU A CA 1
ATOM 2019 C C . LEU A 1 259 ? -10.323 -5.573 -6.394 1.00 90.56 259 LEU A C 1
ATOM 2021 O O . LEU A 1 259 ? -11.063 -5.112 -5.524 1.00 90.56 259 LEU A O 1
ATOM 2025 N N . ALA A 1 260 ? -10.792 -6.360 -7.365 1.00 89.44 260 ALA A N 1
ATOM 2026 C CA . ALA A 1 260 ? -12.188 -6.781 -7.435 1.00 89.44 260 ALA A CA 1
ATOM 2027 C C . ALA A 1 260 ? -12.571 -7.670 -6.241 1.00 89.44 260 ALA A C 1
ATOM 2029 O O . ALA A 1 260 ? -13.637 -7.485 -5.654 1.00 89.44 260 ALA A O 1
ATOM 2030 N N . PHE A 1 261 ? -11.695 -8.598 -5.848 1.00 92.12 261 PHE A N 1
ATOM 2031 C CA . PHE A 1 261 ? -11.892 -9.435 -4.667 1.00 92.12 261 PHE A CA 1
ATOM 2032 C C . PHE A 1 261 ? -11.979 -8.598 -3.384 1.00 92.12 261 PHE A C 1
ATOM 2034 O O . PHE A 1 261 ? -12.912 -8.777 -2.600 1.00 92.12 261 PHE A O 1
ATOM 2041 N N . GLU A 1 262 ? -11.066 -7.644 -3.191 1.00 90.00 262 GLU A N 1
ATOM 2042 C CA . GLU A 1 262 ? -11.087 -6.735 -2.038 1.00 90.00 262 GLU A CA 1
ATOM 2043 C C . GLU A 1 262 ? -12.369 -5.898 -1.986 1.00 90.00 262 GLU A C 1
ATOM 2045 O O . GLU A 1 262 ? -12.975 -5.743 -0.922 1.00 90.00 262 GLU A O 1
ATOM 2050 N N . LEU A 1 263 ? -12.824 -5.400 -3.138 1.00 88.44 263 LEU A N 1
ATOM 2051 C CA . LEU A 1 263 ? -14.062 -4.637 -3.248 1.00 88.44 263 LEU A CA 1
ATOM 2052 C C . LEU A 1 263 ? -15.290 -5.480 -2.871 1.00 88.44 263 LEU A C 1
ATOM 2054 O O . LEU A 1 263 ? -16.154 -5.014 -2.125 1.00 88.44 263 LEU A O 1
ATOM 2058 N N . VAL A 1 264 ? -15.363 -6.722 -3.359 1.00 90.25 264 VAL A N 1
ATOM 2059 C CA . VAL A 1 264 ? -16.444 -7.660 -3.019 1.00 90.25 264 VAL A CA 1
ATOM 2060 C C . VAL A 1 264 ? -16.413 -7.992 -1.528 1.00 90.25 264 VAL A C 1
ATOM 2062 O O . VAL A 1 264 ? -17.452 -7.923 -0.870 1.00 90.25 264 VAL A O 1
ATOM 2065 N N . ALA A 1 265 ? -15.236 -8.284 -0.968 1.00 90.00 265 ALA A N 1
ATOM 2066 C CA . ALA A 1 265 ? -15.077 -8.537 0.461 1.00 90.00 265 ALA A CA 1
ATOM 2067 C C . ALA A 1 265 ? -15.549 -7.338 1.298 1.00 90.00 265 ALA A C 1
ATOM 2069 O O . ALA A 1 265 ? -16.314 -7.512 2.249 1.00 90.00 265 ALA A O 1
ATOM 2070 N N . PHE A 1 266 ? -15.170 -6.116 0.912 1.00 88.62 266 PHE A N 1
ATOM 2071 C CA . PHE A 1 266 ? -15.645 -4.897 1.565 1.00 88.62 266 PHE A CA 1
ATOM 2072 C C . PHE A 1 266 ? -17.170 -4.759 1.466 1.00 88.62 266 PHE A C 1
ATOM 2074 O O . PHE A 1 266 ? -17.816 -4.497 2.475 1.00 88.62 266 PHE A O 1
ATOM 2081 N N . ALA A 1 267 ? -17.769 -4.971 0.291 1.00 87.69 267 ALA A N 1
ATOM 2082 C CA . ALA A 1 267 ? -19.218 -4.868 0.102 1.00 87.69 267 ALA A CA 1
ATOM 2083 C C . ALA A 1 267 ? -19.997 -5.882 0.961 1.00 87.69 267 ALA A C 1
ATOM 2085 O O . ALA A 1 267 ? -21.004 -5.529 1.584 1.00 87.69 267 ALA A O 1
ATOM 2086 N N . ILE A 1 268 ? -19.509 -7.124 1.050 1.00 90.62 268 ILE A N 1
ATOM 2087 C CA . ILE A 1 268 ? -20.090 -8.165 1.908 1.00 90.62 268 ILE A CA 1
ATOM 2088 C C . ILE A 1 268 ? -19.990 -7.755 3.380 1.00 90.62 268 ILE A C 1
ATOM 2090 O O . ILE A 1 268 ?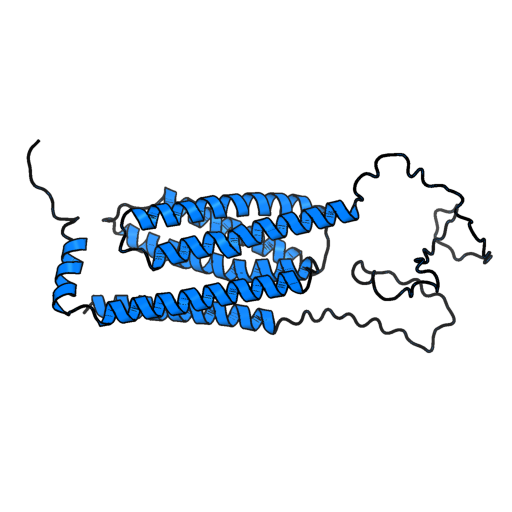 -20.999 -7.754 4.089 1.00 90.62 268 ILE A O 1
ATOM 2094 N N . LEU A 1 269 ? -18.796 -7.373 3.845 1.00 90.00 269 LEU A N 1
ATOM 2095 C CA . LEU A 1 269 ? -18.571 -6.987 5.241 1.00 90.00 269 LEU A CA 1
ATOM 2096 C C . LEU A 1 269 ? -19.369 -5.740 5.631 1.00 90.00 269 LEU A C 1
ATOM 2098 O O . LEU A 1 269 ? -19.951 -5.702 6.714 1.00 90.00 269 LEU A O 1
ATOM 2102 N N . GLU A 1 270 ? -19.459 -4.752 4.741 1.00 88.06 270 GLU A N 1
ATOM 2103 C CA . GLU A 1 270 ? -20.289 -3.565 4.930 1.00 88.06 270 GLU A CA 1
ATOM 2104 C C . GLU A 1 270 ? -21.768 -3.956 5.040 1.00 88.06 270 GLU A C 1
ATOM 2106 O O . GLU A 1 270 ? -22.444 -3.530 5.975 1.00 88.06 270 GLU A O 1
ATOM 2111 N N . THR A 1 271 ? -22.263 -4.838 4.168 1.00 86.31 271 THR A N 1
ATOM 2112 C CA . THR A 1 271 ? -23.652 -5.327 4.233 1.00 86.31 271 THR A CA 1
ATOM 2113 C C . THR A 1 271 ? -23.937 -6.041 5.555 1.00 86.31 271 THR A C 1
ATOM 2115 O O . THR A 1 271 ? -24.931 -5.740 6.220 1.00 86.31 271 THR A O 1
ATOM 2118 N N . ILE A 1 272 ? -23.052 -6.946 5.988 1.00 87.88 272 ILE A N 1
ATOM 2119 C CA . ILE A 1 272 ? -23.176 -7.653 7.274 1.00 87.88 272 ILE A CA 1
ATOM 2120 C C . ILE A 1 272 ? -23.178 -6.657 8.436 1.00 87.88 272 ILE A C 1
ATOM 2122 O O . ILE A 1 272 ? -24.012 -6.768 9.340 1.00 87.88 272 ILE A O 1
ATOM 2126 N N . TYR A 1 273 ? -22.272 -5.678 8.409 1.00 83.62 273 TYR A N 1
ATOM 2127 C CA . TYR A 1 273 ? -22.174 -4.635 9.424 1.00 83.62 273 TYR A CA 1
ATOM 2128 C C . TYR A 1 273 ? -23.493 -3.858 9.560 1.00 83.62 273 TYR A C 1
ATOM 2130 O O . TYR A 1 273 ? -23.996 -3.691 10.674 1.00 83.62 273 TYR A O 1
ATOM 2138 N N . TRP A 1 274 ? -24.110 -3.468 8.440 1.00 81.00 274 TRP A N 1
ATOM 2139 C CA . TRP A 1 274 ? -25.400 -2.767 8.424 1.00 81.00 274 TRP A CA 1
ATOM 2140 C C . TRP A 1 274 ? -26.566 -3.631 8.893 1.00 81.00 274 TRP A C 1
ATOM 2142 O O . TRP A 1 274 ? -27.391 -3.175 9.687 1.00 81.00 274 TRP A O 1
ATOM 2152 N N . VAL A 1 275 ? -26.635 -4.889 8.455 1.00 85.31 275 VAL A N 1
ATOM 2153 C CA . VAL A 1 275 ? -27.691 -5.813 8.892 1.00 85.31 275 VAL A CA 1
ATOM 2154 C C . VAL A 1 275 ? -27.615 -6.041 10.402 1.00 85.31 275 VAL A C 1
ATOM 2156 O O . VAL A 1 275 ? -28.638 -5.960 11.084 1.00 85.31 275 VAL A O 1
ATOM 2159 N N . ARG A 1 276 ? -26.412 -6.270 10.946 1.00 82.94 276 ARG A N 1
ATOM 2160 C CA . ARG A 1 276 ? -26.195 -6.397 12.397 1.00 82.94 276 ARG A CA 1
ATOM 2161 C C . ARG A 1 276 ? -26.581 -5.118 13.138 1.00 82.94 276 ARG A C 1
ATOM 2163 O O . ARG A 1 276 ? -27.206 -5.198 14.192 1.00 82.94 276 ARG A O 1
ATOM 2170 N N . TRP A 1 277 ? -26.250 -3.952 12.582 1.00 74.38 277 TRP A N 1
ATOM 2171 C CA . TRP A 1 277 ? -26.609 -2.662 13.168 1.00 74.38 277 TRP A CA 1
ATOM 2172 C C . TRP A 1 277 ? -28.125 -2.457 13.252 1.00 74.38 277 TRP A C 1
ATOM 2174 O O . TRP A 1 277 ? -28.630 -2.067 14.302 1.00 74.38 277 TRP A O 1
ATOM 2184 N N . ASN A 1 278 ? -28.852 -2.756 12.175 1.00 77.50 278 ASN A N 1
ATOM 2185 C CA . ASN A 1 278 ? -30.301 -2.554 12.101 1.00 77.50 278 ASN A CA 1
ATOM 2186 C C . ASN A 1 278 ? -31.096 -3.584 12.916 1.00 77.50 278 ASN A C 1
ATOM 2188 O O . ASN A 1 278 ? -32.202 -3.291 13.359 1.00 77.50 278 ASN A O 1
ATOM 2192 N N . ARG A 1 279 ? -30.541 -4.784 13.129 1.00 76.56 279 ARG A N 1
ATOM 2193 C CA . ARG A 1 279 ? -31.149 -5.835 13.964 1.00 76.56 279 ARG A CA 1
ATOM 2194 C C . ARG A 1 279 ? -30.881 -5.661 15.461 1.00 76.56 279 ARG A C 1
ATOM 2196 O O . ARG A 1 279 ? -31.440 -6.409 16.258 1.00 76.56 279 ARG A O 1
ATOM 2203 N N . ALA A 1 280 ? -30.035 -4.711 15.861 1.00 66.44 280 ALA A N 1
ATOM 2204 C CA . ALA A 1 280 ? -29.761 -4.466 17.271 1.00 66.44 280 ALA A CA 1
ATOM 2205 C C . ALA A 1 280 ? -31.020 -3.893 17.963 1.00 66.44 280 ALA A C 1
ATOM 2207 O O . ALA A 1 280 ? -31.507 -2.837 17.553 1.00 66.44 280 ALA A O 1
ATOM 2208 N N . PRO A 1 281 ? -31.564 -4.548 19.009 1.00 59.62 281 PRO A N 1
ATOM 2209 C CA . PRO A 1 281 ? -32.790 -4.095 19.662 1.00 59.62 281 PRO A CA 1
ATOM 2210 C C . PRO A 1 281 ? -32.601 -2.700 20.269 1.00 59.62 281 PRO A C 1
ATOM 2212 O O . PRO A 1 281 ? -31.546 -2.410 20.836 1.00 59.62 281 PRO A O 1
ATOM 2215 N N . ALA A 1 282 ? -33.624 -1.841 20.197 1.00 56.44 282 ALA A N 1
ATOM 2216 C CA . ALA A 1 282 ? -33.549 -0.432 20.608 1.00 56.44 282 ALA A CA 1
ATOM 2217 C C . ALA A 1 282 ? -33.007 -0.227 22.041 1.00 56.44 282 ALA A C 1
ATOM 2219 O O . ALA A 1 282 ? -32.279 0.734 22.290 1.00 56.44 282 ALA A O 1
ATOM 2220 N N . ASN A 1 283 ? -33.253 -1.174 22.954 1.00 48.44 283 ASN A N 1
ATOM 2221 C CA . ASN A 1 283 ? -32.765 -1.144 24.339 1.00 48.44 283 ASN A CA 1
ATOM 2222 C C . ASN A 1 283 ? -31.253 -1.460 24.481 1.00 48.44 283 ASN A C 1
ATOM 2224 O O . ASN A 1 283 ? -30.593 -1.032 25.424 1.00 48.44 283 ASN A O 1
ATOM 2228 N N . SER A 1 284 ? -30.645 -2.137 23.499 1.00 50.03 284 SER A N 1
ATOM 2229 C CA . SER A 1 284 ? -29.192 -2.384 23.468 1.00 50.03 284 SER A CA 1
ATOM 2230 C C . SER A 1 284 ? -28.384 -1.146 23.071 1.00 50.03 284 SER A C 1
ATOM 2232 O O . SER A 1 284 ? -27.190 -1.073 23.351 1.00 50.03 284 SER A O 1
ATOM 2234 N N . SER A 1 285 ? -29.023 -0.133 22.476 1.00 48.38 285 SER A N 1
ATOM 2235 C CA . SER A 1 285 ? -28.351 1.121 22.131 1.00 48.38 285 SER A CA 1
ATOM 2236 C C . SER A 1 285 ? -27.928 1.909 23.379 1.00 48.38 285 SER A C 1
ATOM 2238 O O . SER A 1 285 ? -26.828 2.456 23.383 1.00 48.38 285 SER A O 1
ATOM 2240 N N . GLY A 1 286 ? -28.717 1.875 24.464 1.00 41.84 286 GLY A N 1
ATOM 2241 C CA . GLY A 1 286 ? -28.366 2.442 25.775 1.00 41.84 286 GLY A CA 1
ATOM 2242 C C . GLY A 1 286 ? -27.286 1.642 26.515 1.00 41.84 286 GLY A C 1
ATOM 2243 O O . GLY A 1 286 ? -26.331 2.220 27.028 1.00 41.84 286 GLY A O 1
ATOM 2244 N N . VAL A 1 287 ? -27.351 0.306 26.470 1.00 44.12 287 VAL A N 1
ATOM 2245 C CA . VAL A 1 287 ? -26.324 -0.586 27.053 1.00 44.12 287 VAL A CA 1
ATOM 2246 C C . VAL A 1 287 ? -24.982 -0.480 26.314 1.00 44.12 287 VAL A C 1
ATOM 2248 O O . VAL A 1 287 ? -23.921 -0.613 26.920 1.00 44.12 287 VAL A O 1
ATOM 2251 N N . ARG A 1 288 ? -24.995 -0.185 25.008 1.00 45.47 288 ARG A N 1
ATOM 2252 C CA . ARG A 1 288 ? -23.778 -0.010 24.200 1.00 45.47 288 ARG A CA 1
ATOM 2253 C C . ARG A 1 288 ? -23.111 1.355 24.409 1.00 45.47 288 ARG A C 1
ATOM 2255 O O . ARG A 1 288 ? -21.889 1.434 24.314 1.00 45.47 288 ARG A O 1
ATOM 2262 N N . TRP A 1 289 ? -23.880 2.402 24.734 1.00 36.22 289 TRP A N 1
ATOM 2263 C CA . TRP A 1 289 ? 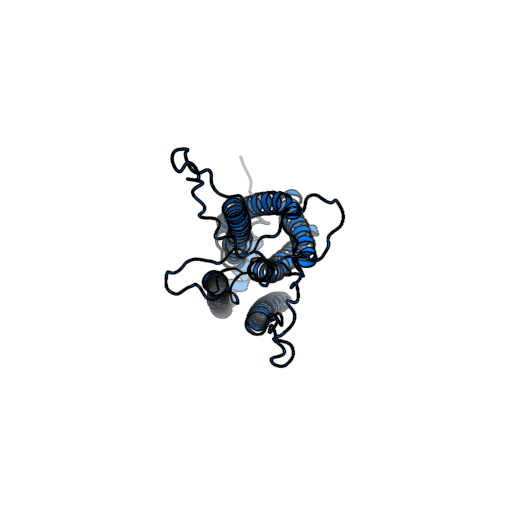-23.320 3.648 25.280 1.00 36.22 289 TRP A CA 1
ATOM 2264 C C . TRP A 1 289 ? -22.746 3.419 26.671 1.00 36.22 289 TRP A C 1
ATOM 2266 O O . TRP A 1 289 ? -21.633 3.876 26.908 1.00 36.22 289 TRP A O 1
ATOM 2276 N N . ASN A 1 290 ? -23.434 2.638 27.515 1.00 35.34 290 ASN A N 1
ATOM 2277 C CA . ASN A 1 290 ? -22.915 2.239 28.818 1.00 35.34 290 ASN A CA 1
ATOM 2278 C C . ASN A 1 290 ? -21.617 1.452 28.687 1.00 35.34 290 ASN A C 1
ATOM 2280 O O . ASN A 1 290 ? -20.649 1.852 29.286 1.00 35.34 290 ASN A O 1
ATOM 2284 N N . ARG A 1 291 ? -21.453 0.475 27.795 1.00 39.62 291 ARG A N 1
ATOM 2285 C CA . ARG A 1 291 ? -20.136 -0.184 27.644 1.00 39.62 291 ARG A CA 1
ATOM 2286 C C . ARG A 1 291 ? -18.999 0.775 27.227 1.00 39.62 291 ARG A C 1
ATOM 2288 O O . ARG A 1 291 ? -17.862 0.569 27.627 1.00 39.62 291 ARG A O 1
ATOM 2295 N N . ALA A 1 292 ? -19.305 1.856 26.502 1.00 40.75 292 ALA A N 1
ATOM 2296 C CA . ALA A 1 292 ? -18.355 2.927 26.168 1.00 40.75 292 ALA A CA 1
ATOM 2297 C C . ALA A 1 292 ? -18.257 4.056 27.231 1.00 40.75 292 ALA A C 1
ATOM 2299 O O . ALA A 1 292 ? -17.399 4.936 27.122 1.00 40.75 292 ALA A O 1
ATOM 2300 N N . SER A 1 293 ? -19.129 4.078 28.246 1.00 36.50 293 SER A N 1
ATOM 2301 C CA . SER A 1 293 ? -19.105 5.016 29.383 1.00 36.50 293 SER A CA 1
ATOM 2302 C C . SER A 1 293 ? -18.843 4.351 30.741 1.00 36.50 293 SER A C 1
ATOM 2304 O O . SER A 1 293 ? -18.465 5.047 31.672 1.00 36.50 293 SER A O 1
ATOM 2306 N N . THR A 1 294 ? -18.929 3.029 30.862 1.00 34.84 294 THR A N 1
ATOM 2307 C CA . THR A 1 294 ? -18.549 2.227 32.032 1.00 34.84 294 THR A CA 1
ATOM 2308 C C . THR A 1 294 ? -17.024 2.084 32.087 1.00 34.84 294 THR A C 1
ATOM 2310 O O . THR A 1 294 ? -16.466 2.080 33.175 1.00 34.84 294 THR A O 1
ATOM 2313 N N . GLU A 1 295 ? -16.320 2.173 30.947 1.00 40.84 295 GLU A N 1
ATOM 2314 C CA . GLU A 1 295 ? -14.874 2.489 30.918 1.00 40.84 295 GLU A CA 1
ATOM 2315 C C . GLU A 1 295 ? -14.553 3.916 31.424 1.00 40.84 295 GLU A C 1
ATOM 2317 O O . GLU A 1 295 ? -13.390 4.248 31.625 1.00 40.84 295 GLU A O 1
ATOM 2322 N N . ARG A 1 296 ? -15.560 4.777 31.643 1.00 45.34 296 ARG A N 1
ATOM 2323 C CA . ARG A 1 296 ? -15.417 6.118 32.244 1.00 45.34 296 ARG A CA 1
ATOM 2324 C C . ARG A 1 296 ? -15.980 6.210 33.669 1.00 45.34 296 ARG A C 1
ATOM 2326 O O . ARG A 1 296 ? -16.132 7.317 34.174 1.00 45.34 296 ARG A O 1
ATOM 2333 N N . GLY A 1 297 ? -16.287 5.080 34.313 1.00 32.22 297 GLY A N 1
ATOM 2334 C CA . GLY A 1 297 ? -16.951 5.068 35.621 1.00 32.22 297 GLY A CA 1
ATOM 2335 C C . GLY A 1 297 ? -16.531 3.967 36.592 1.00 32.22 297 GLY A C 1
ATOM 2336 O O . GLY A 1 297 ? -17.166 3.849 37.632 1.00 32.22 297 GLY A O 1
ATOM 2337 N N . PHE A 1 298 ? -15.490 3.176 36.314 1.00 32.91 298 PHE A N 1
ATOM 2338 C CA . PHE A 1 298 ? -14.929 2.275 37.327 1.00 32.91 298 PHE A CA 1
ATOM 2339 C C . PHE A 1 298 ? -13.792 2.976 38.084 1.00 32.91 298 PHE A C 1
ATOM 2341 O O . PHE A 1 298 ? -12.612 2.714 37.868 1.00 32.91 298 PHE A O 1
ATOM 2348 N N . GLN A 1 299 ? -14.168 3.924 38.947 1.00 42.66 299 GLN A N 1
ATOM 2349 C CA . GLN A 1 299 ? -13.468 4.107 40.214 1.00 42.66 299 GLN A CA 1
ATOM 2350 C C . GLN A 1 299 ? -14.280 3.386 41.291 1.00 42.66 299 GLN A C 1
ATOM 2352 O O . GLN A 1 299 ? -15.385 3.805 41.620 1.00 42.66 299 GLN A O 1
ATOM 2357 N N . MET A 1 300 ? -13.711 2.310 41.820 1.00 29.44 300 MET A N 1
ATOM 2358 C CA . MET A 1 300 ? -13.969 1.767 43.155 1.00 29.44 300 MET A CA 1
ATOM 2359 C C . MET A 1 300 ? -12.678 1.017 43.509 1.00 29.44 300 MET A C 1
ATOM 2361 O O . MET A 1 300 ? -12.286 0.111 42.780 1.00 29.44 300 MET A O 1
ATOM 2365 N N . SER A 1 301 ? -11.791 1.686 44.246 1.00 34.81 301 SER A N 1
ATOM 2366 C CA . SER A 1 301 ? -11.596 1.536 45.697 1.00 34.81 301 SER A CA 1
ATOM 2367 C C . SER A 1 301 ? -10.800 0.275 46.043 1.00 34.81 301 SER A C 1
ATOM 2369 O O . SER A 1 301 ? -11.212 -0.828 45.704 1.00 34.81 301 SER A O 1
ATOM 2371 N N . ASP A 1 302 ? -9.710 0.504 46.773 1.00 37.47 302 ASP A N 1
ATOM 2372 C CA . ASP A 1 302 ? -8.991 -0.444 47.629 1.00 37.47 302 ASP A CA 1
ATOM 2373 C C . ASP A 1 302 ? -8.265 -1.605 46.932 1.00 37.47 302 ASP A C 1
ATOM 2375 O O . ASP A 1 302 ? -8.824 -2.672 46.687 1.00 37.47 302 ASP A O 1
ATOM 2379 N N . TYR A 1 303 ? -6.990 -1.374 46.604 1.00 36.12 303 TYR A N 1
ATOM 2380 C CA . TYR A 1 303 ? -5.787 -1.926 47.263 1.00 36.12 303 TYR A CA 1
ATOM 2381 C C . TYR A 1 303 ? -4.545 -1.630 46.410 1.00 36.12 303 TYR A C 1
ATOM 2383 O O . TYR A 1 303 ? -4.612 -1.791 45.170 1.00 36.12 303 TYR A O 1
#